Protein AF-A0A8T0VSW1-F1 (afdb_monomer_lite)

Structure (mmCIF, N/CA/C/O backbone):
data_AF-A0A8T0VSW1-F1
#
_entry.id   AF-A0A8T0VSW1-F1
#
loop_
_atom_site.group_PDB
_atom_site.id
_atom_site.type_symbol
_atom_site.label_atom_id
_atom_site.label_alt_id
_atom_site.label_comp_id
_atom_site.label_asym_id
_atom_site.label_entity_id
_atom_site.label_seq_id
_atom_site.pdbx_PDB_ins_code
_atom_site.Cartn_x
_atom_site.Cartn_y
_atom_site.Cartn_z
_atom_site.occupancy
_atom_site.B_iso_or_equiv
_atom_site.auth_seq_id
_atom_site.auth_comp_id
_atom_site.auth_asym_id
_atom_site.auth_atom_id
_atom_site.pdbx_PDB_model_num
ATOM 1 N N . MET A 1 1 ? 40.282 -11.713 -35.882 1.00 54.94 1 MET A N 1
ATOM 2 C CA . MET A 1 1 ? 38.918 -11.901 -35.328 1.00 54.94 1 MET A CA 1
ATOM 3 C C . MET A 1 1 ? 37.937 -11.102 -36.182 1.00 54.94 1 MET A C 1
ATOM 5 O O . MET A 1 1 ? 38.138 -9.904 -36.348 1.00 54.94 1 MET A O 1
ATOM 9 N N . SER A 1 2 ? 36.994 -11.790 -36.831 1.00 73.88 2 SER A N 1
ATOM 10 C CA . SER A 1 2 ? 36.206 -11.322 -37.986 1.00 73.88 2 SER A CA 1
ATOM 11 C C . SER A 1 2 ? 35.232 -10.181 -37.658 1.00 73.88 2 SER A C 1
ATOM 13 O O . SER A 1 2 ? 34.567 -10.190 -36.624 1.00 73.88 2 SER A O 1
ATOM 15 N N . GLY A 1 3 ? 35.114 -9.200 -38.563 1.00 80.81 3 GLY A N 1
ATOM 16 C CA . GLY A 1 3 ? 34.214 -8.044 -38.417 1.00 80.81 3 GLY A CA 1
ATOM 17 C C . GLY A 1 3 ? 32.741 -8.407 -38.183 1.00 80.81 3 GLY A C 1
ATOM 18 O O . GLY A 1 3 ? 32.041 -7.682 -37.485 1.00 80.81 3 GLY A O 1
ATOM 19 N N . TRP A 1 4 ? 32.302 -9.574 -38.656 1.00 82.38 4 TRP A N 1
ATOM 20 C CA . TRP A 1 4 ? 30.960 -10.115 -38.424 1.00 82.38 4 TRP A CA 1
ATOM 21 C C . TRP A 1 4 ? 30.625 -10.320 -36.941 1.00 82.38 4 TRP A C 1
ATOM 23 O O . TRP A 1 4 ? 29.499 -10.055 -36.531 1.00 82.38 4 TRP A O 1
ATOM 33 N N . LEU A 1 5 ? 31.601 -10.701 -36.108 1.00 84.81 5 LEU A N 1
ATOM 34 C CA . LEU A 1 5 ? 31.378 -10.870 -34.668 1.00 84.81 5 LEU A CA 1
ATOM 35 C C . LEU A 1 5 ? 31.104 -9.525 -33.979 1.00 84.81 5 LEU A C 1
ATOM 37 O O . LEU A 1 5 ? 30.282 -9.444 -33.071 1.00 84.81 5 LEU A O 1
ATOM 41 N N . LYS A 1 6 ? 31.751 -8.453 -34.454 1.00 80.88 6 LYS A N 1
ATOM 42 C CA . LYS A 1 6 ? 31.501 -7.089 -33.974 1.00 80.88 6 LYS A CA 1
ATOM 43 C C . LYS A 1 6 ? 30.109 -6.618 -34.387 1.00 80.88 6 LYS A C 1
ATOM 45 O O . LYS A 1 6 ? 29.389 -6.088 -33.555 1.00 80.88 6 LYS A O 1
ATOM 50 N N . VAL A 1 7 ? 29.710 -6.864 -35.638 1.00 85.44 7 VAL A N 1
ATOM 51 C CA . VAL A 1 7 ? 28.364 -6.525 -36.136 1.00 85.44 7 VAL A CA 1
ATOM 52 C C . VAL A 1 7 ? 27.280 -7.218 -35.308 1.00 85.44 7 VAL A C 1
ATOM 54 O O . VAL A 1 7 ? 26.330 -6.564 -34.889 1.00 85.44 7 VAL A O 1
ATOM 57 N N . LEU A 1 8 ? 27.450 -8.507 -34.999 1.00 88.50 8 LEU A N 1
ATOM 58 C CA . LEU A 1 8 ? 26.517 -9.244 -34.142 1.00 88.50 8 LEU A CA 1
ATOM 59 C C . LEU A 1 8 ? 26.493 -8.706 -32.706 1.00 88.50 8 LEU A C 1
ATOM 61 O O . LEU A 1 8 ? 25.414 -8.513 -32.152 1.00 88.50 8 LEU A O 1
ATOM 65 N N . ALA A 1 9 ? 27.656 -8.410 -32.120 1.00 86.56 9 ALA A N 1
ATOM 66 C CA . ALA A 1 9 ? 27.739 -7.852 -30.771 1.00 86.56 9 ALA A CA 1
ATOM 67 C C . ALA A 1 9 ? 27.072 -6.467 -30.669 1.00 86.56 9 ALA A C 1
ATOM 69 O O . ALA A 1 9 ? 26.308 -6.220 -29.736 1.00 86.56 9 ALA A O 1
ATOM 70 N N . TYR A 1 10 ? 27.299 -5.580 -31.645 1.00 88.25 10 TYR A N 1
ATOM 71 C CA . TYR A 1 10 ? 26.649 -4.268 -31.698 1.00 88.25 10 TYR A CA 1
ATOM 72 C C . TYR A 1 10 ? 25.149 -4.373 -31.988 1.00 88.25 10 TYR A C 1
ATOM 74 O O . TYR A 1 10 ? 24.369 -3.625 -31.403 1.00 88.25 10 TYR A O 1
ATOM 82 N N . GLY A 1 11 ? 24.731 -5.319 -32.835 1.00 90.75 11 GLY A N 1
ATOM 83 C CA . GLY A 1 11 ? 23.319 -5.593 -33.100 1.00 90.75 11 GLY A CA 1
ATOM 84 C C . GLY A 1 11 ? 22.579 -6.067 -31.848 1.00 90.75 11 GLY A C 1
ATOM 85 O O . GLY A 1 11 ? 21.555 -5.493 -31.485 1.00 90.75 11 GLY A O 1
ATOM 86 N N . ALA A 1 12 ? 23.132 -7.054 -31.139 1.00 90.25 12 ALA A N 1
ATOM 87 C CA . ALA A 1 12 ? 22.560 -7.563 -29.894 1.00 90.25 12 ALA A CA 1
ATOM 88 C C . ALA A 1 12 ? 22.527 -6.490 -28.792 1.00 90.25 12 ALA A C 1
ATOM 90 O O . ALA A 1 12 ? 21.507 -6.320 -28.124 1.00 90.25 12 ALA A O 1
ATOM 91 N N . GLY A 1 13 ? 23.608 -5.714 -28.648 1.00 91.44 13 GLY A N 1
ATOM 92 C CA . GLY A 1 13 ? 23.654 -4.580 -27.724 1.00 91.44 13 GLY A CA 1
ATOM 93 C C . GLY A 1 13 ? 22.613 -3.508 -28.057 1.00 91.44 13 GLY A C 1
ATOM 94 O O . GLY A 1 13 ? 21.932 -3.015 -27.162 1.00 91.44 13 GLY A O 1
ATOM 95 N N . GLY A 1 14 ? 22.425 -3.195 -29.342 1.00 91.56 14 GLY A N 1
ATOM 96 C CA . GLY A 1 14 ? 21.408 -2.249 -29.803 1.00 91.56 14 GLY A CA 1
ATOM 97 C C . GLY A 1 14 ? 19.987 -2.700 -29.464 1.00 91.56 14 GLY A C 1
ATOM 98 O O . GLY A 1 14 ? 19.216 -1.921 -28.907 1.00 91.56 14 GLY A O 1
ATOM 99 N N . VAL A 1 15 ? 19.654 -3.968 -29.719 1.00 92.81 15 VAL A N 1
ATOM 100 C CA . VAL A 1 15 ? 18.343 -4.542 -29.368 1.00 92.81 15 VAL A CA 1
ATOM 101 C C . VAL A 1 15 ? 18.112 -4.518 -27.856 1.00 92.81 15 VAL A C 1
ATOM 103 O O . VAL A 1 15 ? 17.027 -4.141 -27.418 1.00 92.81 15 VAL A O 1
ATOM 106 N N . ALA A 1 16 ? 19.124 -4.851 -27.052 1.00 89.38 16 ALA A N 1
ATOM 107 C CA . ALA A 1 16 ? 19.024 -4.803 -25.595 1.00 89.38 16 ALA A CA 1
ATOM 108 C C . ALA A 1 16 ? 18.764 -3.377 -25.075 1.00 89.38 16 ALA A C 1
ATOM 110 O O . ALA A 1 16 ? 17.907 -3.181 -24.215 1.00 89.38 16 ALA A O 1
ATOM 111 N N . VAL A 1 17 ? 19.451 -2.370 -25.627 1.00 91.50 17 VAL A N 1
ATOM 112 C CA . VAL A 1 17 ? 19.257 -0.958 -25.254 1.00 91.50 17 VAL A CA 1
ATOM 113 C C . VAL A 1 17 ? 17.869 -0.461 -25.660 1.00 91.50 17 VAL A C 1
ATOM 115 O O . VAL A 1 17 ? 17.204 0.199 -24.864 1.00 91.50 17 VAL A O 1
ATOM 118 N N . VAL A 1 18 ? 17.402 -0.803 -26.864 1.00 90.56 18 VAL A N 1
ATOM 119 C CA . VAL A 1 18 ? 16.051 -0.452 -27.333 1.00 90.56 18 VAL A CA 1
ATOM 120 C C . VAL A 1 18 ? 14.982 -1.138 -26.482 1.00 90.56 18 VAL A C 1
ATOM 122 O O . VAL A 1 18 ? 14.015 -0.491 -26.086 1.00 90.56 18 VAL A O 1
ATOM 125 N N . GLY A 1 19 ? 15.172 -2.415 -26.146 1.00 88.56 19 GLY A N 1
ATOM 126 C CA . GLY A 1 19 ? 14.280 -3.159 -25.259 1.00 88.56 19 GLY A CA 1
ATOM 127 C C . GLY A 1 19 ? 14.210 -2.547 -23.860 1.00 88.56 19 GLY A C 1
ATOM 128 O O . GLY A 1 19 ? 13.118 -2.324 -23.344 1.00 88.56 19 GLY A O 1
ATOM 129 N N . LEU A 1 20 ? 15.357 -2.188 -23.274 1.00 85.12 20 LEU A N 1
ATOM 130 C CA . LEU A 1 20 ? 15.409 -1.506 -21.981 1.00 85.12 20 LEU A CA 1
ATOM 131 C C . LEU A 1 20 ? 14.728 -0.132 -22.043 1.00 85.12 20 LEU A C 1
ATOM 133 O O . LEU A 1 20 ? 13.919 0.185 -21.177 1.00 85.12 20 LEU A O 1
ATOM 137 N N . ALA A 1 21 ? 14.990 0.665 -23.081 1.00 83.31 21 ALA A N 1
ATOM 138 C CA . ALA A 1 21 ? 14.337 1.959 -23.273 1.00 83.31 21 ALA A CA 1
ATOM 139 C C . ALA A 1 21 ? 12.813 1.823 -23.434 1.00 83.31 21 ALA A C 1
ATOM 141 O O . ALA A 1 21 ? 12.068 2.627 -22.876 1.00 83.31 21 ALA A O 1
ATOM 142 N N . ALA A 1 22 ? 12.342 0.792 -24.142 1.00 82.38 22 ALA A N 1
ATOM 143 C CA . ALA A 1 22 ? 10.922 0.490 -24.285 1.00 82.38 22 ALA A CA 1
ATOM 144 C C . ALA A 1 22 ? 10.291 0.064 -22.953 1.00 82.38 22 ALA A C 1
ATOM 146 O O . ALA A 1 22 ? 9.228 0.572 -22.611 1.00 82.38 22 ALA A O 1
ATOM 147 N N . LEU A 1 23 ? 10.953 -0.792 -22.167 1.00 80.62 23 LEU A N 1
ATOM 148 C CA . LEU A 1 23 ? 10.495 -1.161 -20.823 1.00 80.62 23 LEU A CA 1
ATOM 149 C C . LEU A 1 23 ? 10.390 0.067 -19.915 1.00 80.62 23 LEU A C 1
ATOM 151 O O . LEU A 1 23 ? 9.365 0.256 -19.272 1.00 80.62 23 LEU A O 1
ATOM 155 N N . VAL A 1 24 ? 11.390 0.952 -19.921 1.00 79.62 24 VAL A N 1
ATOM 156 C CA . VAL A 1 24 ? 11.358 2.208 -19.152 1.00 79.62 24 VAL A CA 1
ATOM 157 C C . VAL A 1 24 ? 10.265 3.159 -19.656 1.00 79.62 24 VAL A C 1
ATOM 159 O O . VAL A 1 24 ? 9.607 3.825 -18.860 1.00 79.62 24 VAL A O 1
ATOM 162 N N . ALA A 1 25 ? 10.024 3.234 -20.964 1.00 77.81 25 ALA A N 1
ATOM 163 C CA . ALA A 1 25 ? 8.974 4.086 -21.520 1.00 77.81 25 ALA A CA 1
ATOM 164 C C . ALA A 1 25 ? 7.560 3.538 -21.261 1.00 77.81 25 ALA A C 1
ATOM 166 O O . ALA A 1 25 ? 6.622 4.316 -21.095 1.00 77.81 25 ALA A O 1
ATOM 167 N N . LEU A 1 26 ? 7.406 2.213 -21.229 1.00 77.25 26 LEU A N 1
ATOM 168 C CA . LEU A 1 26 ? 6.123 1.528 -21.084 1.00 77.25 26 LEU A CA 1
ATOM 169 C C . LEU A 1 26 ? 5.824 1.090 -19.649 1.00 77.25 26 LEU A C 1
ATOM 171 O O . LEU A 1 26 ? 4.701 0.668 -19.397 1.00 77.25 26 LEU A O 1
ATOM 175 N N . GLN A 1 27 ? 6.759 1.222 -18.704 1.00 76.56 27 GLN A N 1
ATOM 176 C CA . GLN A 1 27 ? 6.583 0.764 -17.318 1.00 76.56 27 GLN A CA 1
ATOM 177 C C . GLN A 1 27 ? 5.276 1.263 -16.676 1.00 76.56 27 GLN A C 1
ATOM 179 O O . GLN A 1 27 ? 4.589 0.491 -16.023 1.00 76.56 27 GLN A O 1
ATOM 184 N N . GLU A 1 28 ? 4.874 2.516 -16.923 1.00 60.91 28 GLU A N 1
ATOM 185 C CA . GLU A 1 28 ? 3.651 3.114 -16.359 1.00 60.91 28 GLU A CA 1
ATOM 186 C C . GLU A 1 28 ? 2.373 2.544 -16.994 1.00 60.91 28 GLU A C 1
ATOM 188 O O . GLU A 1 28 ? 1.302 2.603 -16.401 1.00 60.91 28 GLU A O 1
ATOM 193 N N . ARG A 1 29 ? 2.480 1.973 -18.201 1.00 63.44 29 ARG A N 1
ATOM 194 C CA . ARG A 1 29 ? 1.390 1.295 -18.922 1.00 63.44 29 ARG A CA 1
ATOM 195 C C . ARG A 1 29 ? 1.312 -0.199 -18.614 1.00 63.44 29 ARG A C 1
ATOM 197 O O . ARG A 1 29 ? 0.3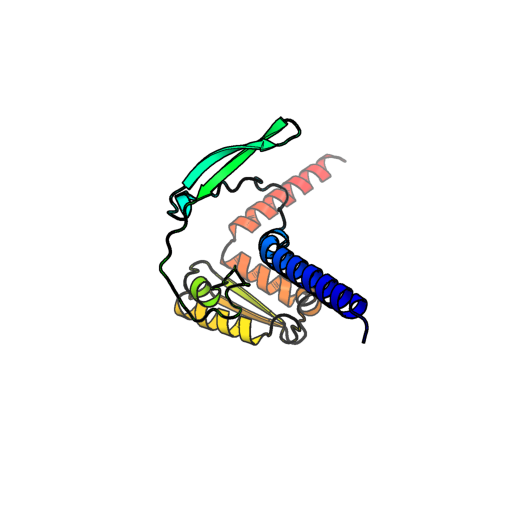15 -0.825 -18.956 1.00 63.44 29 ARG A O 1
ATOM 204 N N . LEU A 1 30 ? 2.356 -0.759 -18.007 1.00 65.19 30 LEU A N 1
ATOM 205 C CA . LEU A 1 30 ? 2.403 -2.151 -17.561 1.00 65.19 30 LEU A CA 1
ATOM 206 C C . LEU A 1 30 ? 1.830 -2.324 -16.145 1.00 65.19 30 LEU A C 1
ATOM 208 O O . LEU A 1 30 ? 1.577 -3.453 -15.731 1.00 65.19 30 LEU A O 1
ATOM 212 N N . VAL A 1 31 ? 1.592 -1.228 -15.413 1.00 61.97 31 VAL A N 1
ATOM 213 C CA . VAL A 1 31 ? 0.914 -1.269 -14.112 1.00 61.97 31 VAL A CA 1
ATOM 214 C C . VAL A 1 31 ? -0.571 -1.542 -14.335 1.00 61.97 31 VAL A C 1
ATOM 216 O O . VAL A 1 31 ? -1.323 -0.685 -14.800 1.00 61.97 31 VAL A O 1
ATOM 219 N N . TYR A 1 32 ? -0.997 -2.757 -14.004 1.00 53.31 32 TYR A N 1
ATOM 220 C CA . TYR A 1 32 ? -2.406 -3.128 -13.995 1.00 53.31 32 TYR A CA 1
ATOM 221 C C . TYR A 1 32 ? -3.140 -2.364 -12.885 1.00 53.31 32 TYR A C 1
ATOM 223 O O . TYR A 1 32 ? -2.826 -2.522 -11.707 1.00 53.31 32 TYR A O 1
ATOM 231 N N . VAL A 1 33 ? -4.131 -1.550 -13.256 1.00 53.38 33 VAL A N 1
ATOM 232 C CA . VAL A 1 33 ? -5.074 -0.946 -12.305 1.00 53.38 33 VAL A CA 1
ATOM 233 C C . VAL A 1 33 ? -6.370 -1.757 -12.367 1.00 53.38 33 VAL A C 1
ATOM 235 O O . VAL A 1 33 ? -7.030 -1.734 -13.410 1.00 53.38 33 VAL A O 1
ATOM 238 N N . PRO A 1 34 ? -6.752 -2.488 -11.303 1.00 44.03 34 PRO A N 1
ATOM 239 C CA . PRO A 1 34 ? -8.004 -3.230 -11.295 1.00 44.03 34 PRO A CA 1
ATOM 240 C C . PRO A 1 34 ? -9.177 -2.254 -11.404 1.00 44.03 34 PRO A C 1
ATOM 242 O O . PRO A 1 34 ? -9.350 -1.361 -10.575 1.00 44.03 34 PRO A O 1
ATOM 245 N N . VAL A 1 35 ? -9.991 -2.420 -12.444 1.00 51.00 35 VAL A N 1
ATOM 246 C CA . VAL A 1 35 ? -11.250 -1.686 -12.586 1.00 51.00 35 VAL A CA 1
ATOM 247 C C . VAL A 1 35 ? -12.300 -2.440 -11.779 1.00 51.00 35 VAL A C 1
ATOM 249 O O . VAL A 1 35 ? -12.671 -3.554 -12.144 1.00 51.00 35 VAL A O 1
ATOM 252 N N . LEU A 1 36 ? -12.764 -1.850 -10.676 1.00 46.78 36 LEU A N 1
ATOM 253 C CA . LEU A 1 36 ? -13.877 -2.406 -9.910 1.00 46.78 36 LEU A CA 1
ATOM 254 C C . LEU A 1 36 ? -15.159 -2.364 -10.769 1.00 46.78 36 LEU A C 1
ATOM 256 O O . LEU A 1 36 ? -15.479 -1.301 -11.317 1.00 46.78 36 LEU A O 1
ATOM 260 N N . PRO A 1 37 ? -15.900 -3.480 -10.907 1.00 47.00 37 PRO A N 1
ATOM 261 C CA . PRO A 1 37 ? -17.186 -3.484 -11.598 1.00 47.00 37 PRO A CA 1
ATOM 262 C C . PRO A 1 37 ? -18.140 -2.485 -10.927 1.00 47.00 37 PRO A C 1
ATOM 264 O O . PRO A 1 37 ? -18.303 -2.512 -9.712 1.00 47.00 37 PRO A O 1
ATOM 267 N N . GLY A 1 38 ? -18.760 -1.593 -11.703 1.00 58.25 38 GLY A N 1
ATOM 268 C CA . GLY A 1 38 ? -19.759 -0.640 -11.197 1.00 58.25 38 GLY A CA 1
ATOM 269 C C . GLY A 1 38 ? -19.256 0.776 -10.884 1.00 58.25 38 GLY A C 1
ATOM 270 O O . GLY A 1 38 ? -20.083 1.664 -10.689 1.00 58.25 38 GLY A O 1
ATOM 271 N N . LEU A 1 39 ? -17.943 1.046 -10.911 1.00 52.03 39 LEU A N 1
ATOM 272 C CA . LEU A 1 39 ? -17.420 2.419 -10.844 1.00 52.03 39 LEU A CA 1
ATOM 273 C C . LEU A 1 39 ? -17.204 2.990 -12.256 1.00 52.03 39 LEU A C 1
ATOM 275 O O . LEU A 1 39 ? -16.710 2.299 -13.150 1.00 52.03 39 LEU A O 1
ATOM 279 N N . ALA A 1 40 ? -17.562 4.261 -12.477 1.00 49.09 40 ALA A N 1
ATOM 280 C CA . ALA A 1 40 ? -17.390 4.904 -13.778 1.00 49.09 40 ALA A CA 1
ATOM 281 C C . ALA A 1 40 ? -15.913 4.860 -14.216 1.00 49.09 40 ALA A C 1
ATOM 283 O O . ALA A 1 40 ? -15.033 5.399 -13.549 1.00 49.09 40 ALA A O 1
ATOM 284 N N . ARG A 1 41 ? -15.660 4.259 -15.387 1.00 48.25 41 ARG A N 1
ATOM 285 C CA . ARG A 1 41 ? -14.340 4.130 -16.043 1.00 48.25 41 ARG A CA 1
ATOM 286 C C . ARG A 1 41 ? -13.593 5.462 -16.194 1.00 48.25 41 ARG A C 1
ATOM 288 O O . ARG A 1 41 ? -12.384 5.481 -16.397 1.00 48.25 41 ARG A O 1
ATOM 295 N N . ALA A 1 42 ? -14.329 6.568 -16.159 1.00 44.88 42 ALA A N 1
ATOM 296 C CA . ALA A 1 42 ? -13.817 7.908 -16.336 1.00 44.88 42 ALA A CA 1
ATOM 297 C C . ALA A 1 42 ? -13.660 8.575 -14.971 1.00 44.88 42 ALA A C 1
ATOM 299 O O . ALA A 1 42 ? -14.585 9.192 -14.454 1.00 44.88 42 ALA A O 1
ATOM 300 N N . TYR A 1 43 ? -12.458 8.500 -14.417 1.00 44.81 43 TYR A N 1
ATOM 301 C CA . TYR A 1 43 ? -11.977 9.583 -13.577 1.00 44.81 43 TYR A CA 1
ATOM 302 C C . TYR A 1 43 ? -11.457 10.647 -14.560 1.00 44.81 43 TYR A C 1
ATOM 304 O O . TYR A 1 43 ? -10.421 10.408 -15.184 1.00 44.81 43 TYR A O 1
ATOM 312 N N . PRO A 1 44 ? -12.162 11.769 -14.816 1.00 52.22 44 PRO A N 1
ATOM 313 C CA . PRO A 1 44 ? -11.674 12.787 -15.740 1.00 52.22 44 PRO A CA 1
ATOM 314 C C . PRO A 1 44 ? -10.507 13.529 -15.076 1.00 52.22 44 PRO A C 1
ATOM 316 O O . PRO A 1 44 ? -10.664 14.603 -14.498 1.00 52.22 44 PRO A O 1
ATOM 319 N N . ILE A 1 45 ? -9.317 12.927 -15.101 1.00 58.03 45 ILE A N 1
ATOM 320 C CA . ILE A 1 45 ? -8.073 13.603 -14.740 1.00 58.03 45 ILE A CA 1
ATOM 321 C C . ILE A 1 45 ? -7.720 14.503 -15.920 1.00 58.03 45 ILE A C 1
ATOM 323 O O . ILE A 1 45 ? -7.054 14.071 -16.854 1.00 58.03 45 ILE A O 1
ATOM 327 N N . THR A 1 46 ? -8.180 15.752 -15.905 1.00 64.75 46 THR A N 1
ATOM 328 C CA . THR A 1 46 ? -7.626 16.769 -16.803 1.00 64.75 46 THR A CA 1
ATOM 329 C C . THR A 1 46 ? -6.276 17.241 -16.248 1.00 64.75 46 THR A C 1
ATOM 331 O O . THR A 1 46 ? -6.141 17.406 -15.028 1.00 64.75 46 THR A O 1
ATOM 334 N N . PRO A 1 47 ? -5.262 17.506 -17.094 1.00 69.56 47 PRO A N 1
ATOM 335 C CA . PRO A 1 47 ? -3.963 18.002 -16.627 1.00 69.56 47 PRO A CA 1
ATOM 336 C C . PRO A 1 47 ? -4.056 19.329 -15.851 1.00 69.56 47 PRO A C 1
ATOM 338 O O . PRO A 1 47 ? -3.195 19.619 -15.018 1.00 69.56 47 PRO A O 1
ATOM 341 N N . ALA A 1 48 ? -5.149 20.085 -16.039 1.00 64.31 48 ALA A N 1
ATOM 342 C CA . ALA A 1 48 ? -5.499 21.271 -15.252 1.00 64.31 48 ALA A CA 1
ATOM 343 C C . ALA A 1 48 ? -5.464 21.013 -13.738 1.00 64.31 48 ALA A C 1
ATOM 345 O O . ALA A 1 48 ? -5.033 21.872 -12.968 1.00 64.31 48 ALA A O 1
ATOM 346 N N . ARG A 1 49 ? -5.896 19.822 -13.298 1.00 58.03 49 ARG A N 1
ATOM 347 C CA . ARG A 1 49 ? -5.948 19.454 -11.876 1.00 58.03 49 ARG A CA 1
ATOM 348 C C . ARG A 1 49 ? -4.555 19.370 -11.247 1.00 58.03 49 ARG A C 1
ATOM 350 O O . ARG A 1 49 ? -4.411 19.598 -10.051 1.00 58.03 49 ARG A O 1
ATOM 357 N N . LEU A 1 50 ? -3.534 19.112 -12.064 1.00 55.88 50 LEU A N 1
ATOM 358 C CA . LEU A 1 50 ? -2.120 19.109 -11.684 1.00 55.88 50 LEU A CA 1
ATOM 359 C C . LEU A 1 50 ? -1.455 20.486 -11.875 1.00 55.88 50 LEU A C 1
ATOM 361 O O . LEU A 1 50 ? -0.237 20.595 -11.767 1.00 55.88 50 LEU A O 1
ATOM 365 N N . ARG A 1 51 ? -2.239 21.539 -12.166 1.00 55.00 51 ARG A N 1
ATOM 366 C CA . ARG A 1 51 ? -1.766 22.895 -12.508 1.00 55.00 51 ARG A CA 1
ATOM 367 C C . ARG A 1 51 ? -0.782 22.917 -13.684 1.00 55.00 51 ARG A C 1
ATOM 369 O O . ARG A 1 51 ? 0.077 23.792 -13.761 1.00 55.00 51 ARG A O 1
ATOM 376 N N . LEU A 1 52 ? -0.900 21.954 -14.597 1.00 59.34 52 LEU A N 1
ATOM 377 C CA . LEU A 1 52 ? -0.060 21.876 -15.788 1.00 59.34 52 LEU A CA 1
ATOM 378 C C . LEU A 1 52 ? -0.699 22.673 -16.925 1.00 59.34 52 LEU A C 1
ATOM 380 O O . LEU A 1 52 ? -1.893 22.532 -17.182 1.00 59.34 52 LEU A O 1
ATOM 384 N N . SER A 1 53 ? 0.097 23.482 -17.624 1.00 67.69 53 SER A N 1
ATOM 385 C CA . SER A 1 53 ? -0.326 24.139 -18.864 1.00 67.69 53 SER A CA 1
ATOM 386 C C . SER A 1 53 ? -0.387 23.103 -19.982 1.00 67.69 53 SER A C 1
ATOM 388 O O . SER A 1 53 ? 0.634 22.497 -20.319 1.00 67.69 53 SER A O 1
ATOM 390 N N . TYR A 1 54 ? -1.573 22.892 -20.546 1.00 72.88 54 TYR A N 1
ATOM 391 C CA . TYR A 1 54 ? -1.797 21.894 -21.586 1.00 72.88 54 TYR A CA 1
ATOM 392 C C . TYR A 1 54 ? -2.706 22.422 -22.696 1.00 72.88 54 TYR A C 1
ATOM 394 O O . TYR A 1 54 ? -3.498 23.335 -22.479 1.00 72.88 54 TYR A O 1
ATOM 402 N N . GLU A 1 55 ? -2.579 21.828 -23.878 1.00 79.94 55 GLU A N 1
ATOM 403 C CA . GLU A 1 55 ? -3.409 22.085 -25.053 1.00 79.94 55 GLU A CA 1
ATOM 404 C C . GLU A 1 55 ? -4.200 20.818 -25.397 1.00 79.94 55 GLU A C 1
ATOM 406 O O . GLU A 1 55 ? -3.627 19.729 -25.468 1.00 79.94 55 GLU A O 1
ATOM 411 N N . ASP A 1 56 ? -5.513 20.940 -25.594 1.00 82.25 56 ASP A N 1
ATOM 412 C CA . ASP A 1 56 ? -6.354 19.846 -26.088 1.00 82.25 56 ASP A CA 1
ATOM 413 C C . ASP A 1 56 ? -6.100 19.614 -27.581 1.00 82.25 56 ASP A C 1
ATOM 415 O O . ASP A 1 56 ? -6.188 20.534 -28.398 1.00 82.25 56 ASP A O 1
ATOM 419 N N . VAL A 1 57 ? -5.804 18.370 -27.957 1.00 87.25 57 VAL A N 1
ATOM 420 C CA . VAL A 1 57 ? -5.485 17.990 -29.336 1.00 87.25 57 VAL A CA 1
ATOM 421 C C . VAL A 1 57 ? -6.232 16.716 -29.714 1.00 87.25 57 VAL A C 1
ATOM 423 O O . VAL A 1 57 ? -6.278 15.743 -28.965 1.00 87.25 57 VAL A O 1
ATOM 426 N N . TRP A 1 58 ? -6.794 16.696 -30.920 1.00 84.12 58 TRP A N 1
ATOM 427 C CA . TRP A 1 58 ? -7.397 15.501 -31.503 1.00 84.12 58 TRP A CA 1
ATOM 428 C C . TRP A 1 58 ? -6.502 14.961 -32.609 1.00 84.12 58 TRP A C 1
ATOM 430 O O . TRP A 1 58 ? -6.285 15.616 -33.627 1.00 84.12 58 TRP A O 1
ATOM 440 N N . LEU A 1 59 ? -5.994 13.752 -32.409 1.00 83.81 59 LEU A N 1
ATOM 441 C CA . LEU A 1 59 ? -5.163 13.050 -33.375 1.00 83.81 59 LEU A CA 1
ATOM 442 C C . LEU A 1 59 ? -6.034 12.105 -34.196 1.00 83.81 59 LEU A C 1
ATOM 444 O O . LEU A 1 59 ? -6.993 11.535 -33.682 1.00 83.81 59 LEU A O 1
ATOM 448 N N . ARG A 1 60 ? -5.714 11.921 -35.476 1.00 88.75 60 ARG A N 1
ATOM 449 C CA . ARG A 1 60 ? -6.422 10.967 -36.334 1.00 88.75 60 ARG A CA 1
ATOM 450 C C . ARG A 1 60 ? -5.501 9.798 -36.653 1.00 88.75 60 ARG A C 1
ATOM 452 O O . ARG A 1 60 ? -4.449 9.993 -37.253 1.00 88.75 60 ARG A O 1
ATOM 459 N N . ALA A 1 61 ? -5.885 8.610 -36.207 1.00 79.75 61 ALA A N 1
ATOM 460 C CA . ALA A 1 61 ? -5.179 7.375 -36.497 1.00 79.75 61 ALA A CA 1
ATOM 461 C C . ALA A 1 61 ? -5.346 6.988 -37.977 1.00 79.75 61 ALA A C 1
ATOM 463 O O . ALA A 1 61 ? -6.223 7.499 -38.678 1.00 79.75 61 ALA A O 1
ATOM 464 N N . ALA A 1 62 ? -4.473 6.103 -38.463 1.00 72.88 62 ALA A N 1
ATOM 465 C CA . ALA A 1 62 ? -4.424 5.707 -39.873 1.00 72.88 62 ALA A CA 1
ATOM 466 C C . ALA A 1 62 ? -5.692 4.967 -40.341 1.00 72.88 62 ALA A C 1
ATOM 468 O O . ALA A 1 62 ? -6.065 5.059 -41.506 1.00 72.88 62 ALA A O 1
ATOM 469 N N . ASP A 1 63 ? -6.387 4.300 -39.422 1.00 80.06 63 ASP A N 1
ATOM 470 C CA . ASP A 1 63 ? -7.704 3.685 -39.629 1.00 80.06 63 ASP A CA 1
ATOM 471 C C . ASP A 1 63 ? -8.864 4.705 -39.580 1.00 80.06 63 ASP A C 1
ATOM 473 O O . ASP A 1 63 ? -10.035 4.347 -39.681 1.00 80.06 63 ASP A O 1
ATOM 477 N N . GLY A 1 64 ? -8.549 5.996 -39.445 1.00 84.31 64 GLY A N 1
ATOM 478 C CA . GLY A 1 64 ? -9.504 7.099 -39.437 1.00 84.31 64 GLY A CA 1
ATOM 479 C C . GLY A 1 64 ? -10.111 7.408 -38.069 1.00 84.31 64 GLY A C 1
ATOM 480 O O . GLY A 1 64 ? -10.834 8.410 -37.960 1.00 84.31 64 GLY A O 1
ATOM 481 N N . VAL A 1 65 ? -9.802 6.617 -37.034 1.00 86.69 65 VAL A N 1
ATOM 482 C CA . VAL A 1 65 ? -10.286 6.828 -35.664 1.00 86.69 65 VAL A CA 1
ATOM 483 C C . VAL A 1 65 ? -9.701 8.122 -35.098 1.00 86.69 65 VAL A C 1
ATOM 485 O O . VAL A 1 65 ? -8.505 8.391 -35.215 1.00 86.69 65 VAL A O 1
ATOM 488 N N . ARG A 1 66 ? -10.541 8.957 -34.474 1.00 84.12 66 ARG A N 1
ATOM 489 C CA . ARG A 1 66 ? -10.076 10.169 -33.786 1.00 84.12 66 ARG A CA 1
ATOM 490 C C . ARG A 1 66 ? -9.797 9.877 -32.319 1.00 84.12 66 ARG A C 1
ATOM 492 O O . ARG A 1 66 ? -10.681 9.432 -31.594 1.00 84.12 66 ARG A O 1
ATOM 499 N N . LEU A 1 67 ? -8.592 10.204 -31.885 1.00 74.81 67 LEU A N 1
ATOM 500 C CA . LEU A 1 67 ? -8.095 10.022 -30.534 1.00 74.81 67 LEU A CA 1
ATOM 501 C C . LEU A 1 67 ? -7.964 11.387 -29.862 1.00 74.81 67 LEU A C 1
ATOM 503 O O . LEU A 1 67 ? -7.305 12.283 -30.385 1.00 74.81 67 LEU A O 1
ATOM 507 N N . HIS A 1 68 ? -8.593 11.540 -28.703 1.00 80.19 68 HIS A N 1
ATOM 508 C CA . HIS A 1 68 ? -8.426 12.724 -27.868 1.00 80.19 68 HIS A CA 1
ATOM 509 C C . HIS A 1 68 ? -7.107 12.646 -27.098 1.00 80.19 68 HIS A C 1
ATOM 511 O O . HIS A 1 68 ? -6.730 11.573 -26.623 1.00 80.19 68 HIS A O 1
ATOM 517 N N . SER A 1 69 ? -6.380 13.752 -26.979 1.00 77.50 69 SER A N 1
ATOM 518 C CA . SER A 1 69 ? -5.089 13.817 -26.290 1.00 77.50 69 SER A CA 1
ATOM 519 C C . SER A 1 69 ? -4.814 15.215 -25.736 1.00 77.50 69 SER A C 1
ATOM 521 O O . SER A 1 69 ? -5.367 16.202 -26.206 1.00 77.50 69 SER A O 1
ATOM 523 N N . TRP A 1 70 ? -3.910 15.298 -24.760 1.00 81.50 70 TRP A N 1
ATOM 524 C CA . TRP A 1 70 ? -3.437 16.556 -24.177 1.00 81.50 70 TRP A CA 1
ATOM 525 C C . TRP A 1 70 ? -1.949 16.752 -24.460 1.00 81.50 70 TRP A C 1
ATOM 527 O O . TRP A 1 70 ? -1.152 15.840 -24.234 1.00 81.50 70 TRP A O 1
ATOM 537 N N . PHE A 1 71 ? -1.556 17.939 -24.918 1.00 76.44 71 PHE A N 1
ATOM 538 C CA . PHE A 1 71 ? -0.163 18.318 -25.145 1.00 76.44 71 PHE A CA 1
ATOM 539 C C . PHE A 1 71 ? 0.337 19.231 -24.020 1.00 76.44 71 PHE A C 1
ATOM 541 O O . PHE A 1 71 ? -0.181 20.326 -23.840 1.00 76.44 71 PHE A O 1
ATOM 548 N N . ILE A 1 72 ? 1.344 18.791 -23.258 1.00 75.94 72 ILE A N 1
ATOM 549 C CA . ILE A 1 72 ? 1.895 19.509 -22.094 1.00 75.94 72 ILE A CA 1
ATOM 550 C C . ILE A 1 72 ? 3.335 19.931 -22.404 1.00 75.94 72 ILE A C 1
ATOM 552 O O . ILE A 1 72 ? 4.186 19.083 -22.677 1.00 75.94 72 ILE A O 1
ATOM 556 N N . ARG A 1 73 ? 3.635 21.234 -22.346 1.00 66.12 73 ARG A N 1
ATOM 557 C CA . ARG A 1 73 ? 4.993 21.759 -22.595 1.00 66.12 73 ARG A CA 1
ATOM 558 C C . ARG A 1 73 ? 5.828 21.696 -21.308 1.00 66.12 73 ARG A C 1
ATOM 560 O O . ARG A 1 73 ? 5.446 22.264 -20.291 1.00 66.12 73 ARG A O 1
ATOM 567 N N . HIS A 1 74 ? 6.975 21.021 -21.341 1.00 55.09 74 HIS A N 1
ATOM 568 C CA . HIS A 1 74 ? 7.857 20.850 -20.178 1.00 55.09 74 HIS A CA 1
ATOM 569 C C . HIS A 1 74 ? 8.745 22.089 -19.912 1.00 55.09 74 HIS A C 1
ATOM 571 O O . HIS A 1 74 ? 9.373 22.601 -20.839 1.00 55.09 74 HIS A O 1
ATOM 577 N N . SER A 1 75 ? 8.855 22.525 -18.645 1.00 54.97 75 SER A N 1
ATOM 578 C CA . SER A 1 75 ? 9.766 23.587 -18.157 1.00 54.97 75 SER A CA 1
ATOM 579 C C . SER A 1 75 ? 10.794 23.000 -17.155 1.00 54.97 75 SER A C 1
ATOM 581 O O . SER A 1 75 ? 10.444 22.086 -16.411 1.00 54.97 75 SER A O 1
ATOM 583 N N . PRO A 1 76 ? 12.077 23.428 -17.131 1.00 55.84 76 PRO A N 1
ATOM 584 C CA . PRO A 1 76 ? 13.188 22.523 -16.808 1.00 55.84 76 PRO A CA 1
ATOM 585 C C . PRO A 1 76 ? 13.788 22.576 -15.384 1.00 55.84 76 PRO A C 1
ATOM 587 O O . PRO A 1 76 ? 14.888 22.057 -15.184 1.00 55.84 76 PRO A O 1
ATOM 590 N N . THR A 1 77 ? 13.151 23.149 -14.362 1.00 47.09 77 THR A N 1
ATOM 591 C CA . THR A 1 77 ? 13.839 23.393 -13.070 1.00 47.09 77 THR A CA 1
ATOM 592 C C . THR A 1 77 ? 13.321 22.542 -11.902 1.00 47.09 77 THR A C 1
ATOM 594 O O . THR A 1 77 ? 12.322 22.924 -11.314 1.00 47.09 77 THR A O 1
ATOM 597 N N . CYS A 1 78 ? 14.008 21.428 -11.558 1.00 45.03 78 CYS A N 1
ATOM 598 C CA . CYS A 1 78 ? 14.206 20.879 -10.183 1.00 45.03 78 CYS A CA 1
ATOM 599 C C . CYS A 1 78 ? 15.041 19.559 -10.167 1.00 45.03 78 CYS A C 1
ATOM 601 O O . CYS A 1 78 ? 14.851 18.662 -11.002 1.00 45.03 78 CYS A O 1
ATOM 603 N N . ARG A 1 7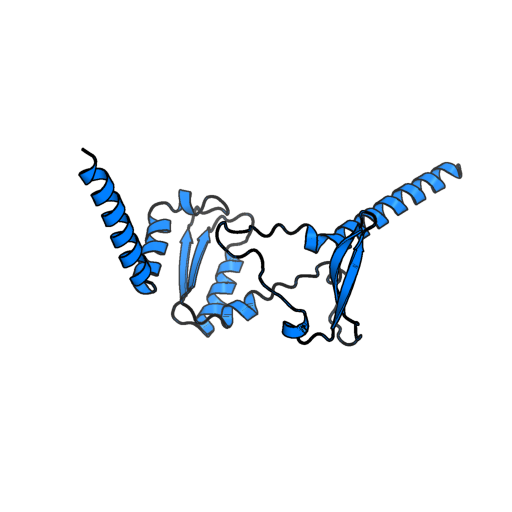9 ? 15.996 19.407 -9.222 1.00 48.06 79 ARG A N 1
ATOM 604 C CA . ARG A 1 79 ? 16.941 18.260 -9.104 1.00 48.06 79 ARG A CA 1
ATOM 605 C C . ARG A 1 79 ? 17.102 17.725 -7.658 1.00 48.06 79 ARG A C 1
ATOM 607 O O . ARG A 1 79 ? 17.493 18.490 -6.792 1.00 48.06 79 ARG A O 1
ATOM 614 N N . GLY A 1 80 ? 16.913 16.411 -7.458 1.00 48.56 80 GLY A N 1
ATOM 615 C CA . GLY A 1 80 ? 17.546 15.560 -6.416 1.00 48.56 80 GLY A CA 1
ATOM 616 C C . GLY A 1 80 ? 18.550 14.578 -7.068 1.00 48.56 80 GLY A C 1
ATOM 617 O O . GLY A 1 80 ? 18.730 14.695 -8.279 1.00 48.56 80 GLY A O 1
ATOM 618 N N . PRO A 1 81 ? 19.222 13.636 -6.370 1.00 50.16 81 PRO A N 1
ATOM 619 C CA . PRO A 1 81 ? 20.195 12.726 -6.999 1.00 50.16 81 PRO A CA 1
ATOM 620 C C . PRO A 1 81 ? 19.483 11.616 -7.811 1.00 50.16 81 PRO A C 1
ATOM 622 O O . PRO A 1 81 ? 18.624 10.913 -7.285 1.00 50.16 81 PRO A O 1
ATOM 625 N N . LYS A 1 82 ? 19.791 11.498 -9.121 1.00 52.00 82 LYS A N 1
ATOM 626 C CA . LYS A 1 82 ? 18.921 10.871 -10.156 1.00 52.00 82 LYS A CA 1
ATOM 627 C C . LYS A 1 82 ? 19.527 9.726 -10.990 1.00 52.00 82 LYS A C 1
ATOM 629 O O . LYS A 1 82 ? 19.081 9.532 -12.115 1.00 52.00 82 LYS A O 1
ATOM 634 N N . LEU A 1 83 ? 20.562 9.008 -10.550 1.00 54.66 83 LEU A N 1
ATOM 635 C CA . LEU A 1 83 ? 21.265 8.119 -11.499 1.00 54.66 83 LEU A CA 1
ATOM 636 C C . LEU A 1 83 ? 20.448 6.891 -11.949 1.00 54.66 83 LEU A C 1
ATOM 638 O O . LEU A 1 83 ? 20.583 6.490 -13.097 1.00 54.66 83 LEU A O 1
ATOM 642 N N . LEU A 1 84 ? 19.534 6.375 -11.117 1.00 50.41 84 LEU A N 1
ATOM 643 C CA . LEU A 1 84 ? 18.528 5.373 -11.529 1.00 50.41 84 LEU A CA 1
ATOM 644 C C . LEU A 1 84 ? 17.092 5.725 -11.096 1.00 50.41 84 LEU A C 1
ATOM 646 O O . LEU A 1 84 ? 16.132 5.144 -11.591 1.00 50.41 84 LEU A O 1
ATOM 650 N N . ASN A 1 85 ? 16.921 6.750 -10.255 1.00 50.19 85 ASN A N 1
ATOM 651 C CA . ASN A 1 85 ? 15.606 7.287 -9.886 1.00 50.19 85 ASN A CA 1
ATOM 652 C C . ASN A 1 85 ? 14.916 8.041 -11.047 1.00 50.19 85 ASN A C 1
ATOM 654 O O . ASN A 1 85 ? 13.762 8.427 -10.951 1.00 50.19 85 ASN A O 1
ATOM 658 N N . CYS A 1 86 ? 15.617 8.281 -12.161 1.00 53.12 86 CYS A N 1
ATOM 659 C CA . CYS A 1 86 ? 15.009 8.767 -13.404 1.00 53.12 86 CYS A CA 1
ATOM 660 C C . CYS A 1 86 ? 14.176 7.694 -14.120 1.00 53.12 86 CYS A C 1
ATOM 662 O O . CYS A 1 86 ? 13.370 8.028 -14.990 1.00 53.12 86 CYS A O 1
ATOM 664 N N . VAL A 1 87 ? 14.393 6.421 -13.776 1.00 53.66 87 VAL A N 1
ATOM 665 C CA . VAL A 1 87 ? 13.662 5.302 -14.354 1.00 53.66 87 VAL A CA 1
ATOM 666 C C . VAL A 1 87 ? 12.364 5.097 -13.591 1.00 53.66 87 VAL A C 1
ATOM 668 O O . VAL A 1 87 ? 11.329 5.055 -14.227 1.00 53.66 87 VAL A O 1
ATOM 671 N N . VAL A 1 88 ? 12.360 5.079 -12.259 1.00 50.69 88 VAL A N 1
ATOM 672 C CA . VAL A 1 88 ? 11.115 4.922 -11.488 1.00 50.69 88 VAL A CA 1
ATOM 673 C C . VAL A 1 88 ? 10.354 6.247 -11.447 1.00 50.69 88 VAL A C 1
ATOM 675 O O . VAL A 1 88 ? 10.685 7.157 -10.696 1.00 50.69 88 VAL A O 1
ATOM 678 N N . ARG A 1 89 ? 9.320 6.370 -12.280 1.00 56.31 89 ARG A N 1
ATOM 679 C CA . ARG A 1 89 ? 8.520 7.603 -12.397 1.00 56.31 89 ARG A CA 1
ATOM 680 C C . ARG A 1 89 ? 7.419 7.759 -11.350 1.00 56.31 89 ARG A C 1
ATOM 682 O O . ARG A 1 89 ? 6.794 8.813 -11.286 1.00 56.31 89 ARG A O 1
ATOM 689 N N . SER A 1 90 ? 7.191 6.741 -10.525 1.00 56.16 90 SER A N 1
ATOM 690 C CA . SER A 1 90 ? 6.157 6.756 -9.490 1.00 56.16 90 SER A CA 1
ATOM 691 C C . SER A 1 90 ? 6.802 6.780 -8.100 1.00 56.16 90 SER A C 1
ATOM 693 O O . SER A 1 90 ? 7.044 5.722 -7.516 1.00 56.16 90 SER A O 1
ATOM 695 N N . PRO A 1 91 ? 7.165 7.966 -7.575 1.00 59.59 91 PRO A N 1
ATOM 696 C CA . PRO A 1 91 ? 7.531 8.089 -6.174 1.00 59.59 91 PRO A CA 1
ATOM 697 C C . PRO A 1 91 ? 6.272 7.901 -5.316 1.00 59.59 91 PRO A C 1
ATOM 699 O O . PRO A 1 91 ? 5.332 8.688 -5.402 1.00 59.59 91 PRO A O 1
ATOM 702 N N . TRP A 1 92 ? 6.257 6.861 -4.484 1.00 64.12 92 TRP A N 1
ATOM 703 C CA . TRP A 1 92 ? 5.195 6.621 -3.507 1.00 64.12 92 TRP A CA 1
ATOM 704 C C . TRP A 1 92 ? 5.608 7.229 -2.163 1.00 64.12 92 TRP A C 1
ATOM 706 O O . TRP A 1 92 ? 6.373 6.628 -1.410 1.00 64.12 92 TRP A O 1
ATOM 716 N N . SER A 1 93 ? 5.133 8.438 -1.856 1.00 76.75 93 SER A N 1
ATOM 717 C CA . SER A 1 93 ? 5.388 9.125 -0.578 1.00 76.75 93 SER A CA 1
ATOM 718 C C . SER A 1 93 ? 4.440 8.635 0.525 1.00 76.75 93 SER A C 1
ATOM 720 O O . SER A 1 93 ? 3.753 9.423 1.173 1.00 76.75 93 SER A O 1
ATOM 722 N N . THR A 1 94 ? 4.353 7.315 0.716 1.00 82.69 94 THR A N 1
ATOM 723 C CA . THR A 1 94 ? 3.362 6.680 1.602 1.00 82.69 94 THR A CA 1
ATOM 724 C C . THR A 1 94 ? 3.502 7.134 3.057 1.00 82.69 94 THR A C 1
ATOM 726 O O . THR A 1 94 ? 2.491 7.344 3.719 1.00 82.69 94 THR A O 1
ATOM 729 N N . LEU A 1 95 ? 4.733 7.342 3.544 1.00 85.31 95 LEU A N 1
ATOM 730 C CA . LEU A 1 95 ? 4.993 7.833 4.905 1.00 85.31 95 LEU A CA 1
ATOM 731 C C . LEU A 1 95 ? 4.486 9.262 5.128 1.00 85.31 95 LEU A C 1
ATOM 733 O O . LEU A 1 95 ? 3.942 9.559 6.187 1.00 85.31 95 LEU A O 1
ATOM 737 N N . ASP A 1 96 ? 4.630 10.141 4.140 1.00 82.38 96 ASP A N 1
ATOM 738 C CA . ASP A 1 96 ? 4.149 11.518 4.267 1.00 82.38 96 ASP A CA 1
ATOM 739 C C . ASP A 1 96 ? 2.617 11.548 4.212 1.00 82.38 96 ASP A C 1
ATOM 741 O O . ASP A 1 96 ? 1.966 12.172 5.044 1.00 82.38 96 ASP A O 1
ATOM 745 N N . ILE A 1 97 ? 2.035 10.785 3.280 1.00 85.50 97 ILE A N 1
ATOM 746 C CA . ILE A 1 97 ? 0.586 10.737 3.058 1.00 85.50 97 ILE A CA 1
ATOM 747 C C . ILE A 1 97 ? -0.146 10.103 4.244 1.00 85.50 97 ILE A C 1
ATOM 749 O O . ILE A 1 97 ? -1.199 10.600 4.636 1.00 85.50 97 ILE A O 1
ATOM 753 N N . VAL A 1 98 ? 0.379 9.020 4.833 1.00 89.44 98 VAL A N 1
ATOM 754 C CA . VAL A 1 98 ? -0.319 8.311 5.921 1.00 89.44 98 VAL A CA 1
ATOM 755 C C . VAL A 1 98 ? -0.506 9.197 7.156 1.00 89.44 98 VAL A C 1
ATOM 757 O O . VAL A 1 98 ? -1.534 9.100 7.821 1.00 89.44 98 VAL A O 1
ATOM 760 N N . GLY A 1 99 ? 0.433 10.113 7.418 1.00 87.38 99 GLY A N 1
ATOM 761 C CA . GLY A 1 99 ? 0.322 11.093 8.501 1.00 87.38 99 GLY A CA 1
ATOM 762 C C . GLY A 1 99 ? -0.766 12.152 8.273 1.00 87.38 99 GLY A C 1
ATOM 763 O O . GLY A 1 99 ? -1.229 12.772 9.226 1.00 87.38 99 GLY A O 1
ATOM 764 N N . GLU A 1 100 ? -1.212 12.357 7.032 1.00 88.44 100 GLU A N 1
ATOM 765 C CA . GLU A 1 100 ? -2.274 13.313 6.696 1.00 88.44 100 GLU A CA 1
ATOM 766 C C . GLU A 1 100 ? -3.683 12.693 6.749 1.00 88.44 100 GLU A C 1
ATOM 768 O O . GLU A 1 100 ? -4.685 13.419 6.721 1.00 88.44 100 GLU A O 1
ATOM 773 N N . VAL A 1 101 ? -3.790 11.362 6.839 1.00 87.12 101 VAL A N 1
ATOM 774 C CA . VAL A 1 101 ? -5.073 10.645 6.865 1.00 87.12 101 VAL A CA 1
ATOM 775 C C . VAL A 1 101 ? -5.763 10.837 8.217 1.00 87.12 101 VAL A C 1
ATOM 777 O O . VAL A 1 101 ? -5.288 10.380 9.255 1.00 87.12 101 VAL A O 1
ATOM 780 N N . LYS A 1 102 ? -6.930 11.492 8.198 1.00 86.62 102 LYS A N 1
ATOM 781 C CA . LYS A 1 102 ? -7.717 11.826 9.403 1.00 86.62 102 LYS A CA 1
ATOM 782 C C . LYS A 1 102 ? -8.788 10.793 9.751 1.00 86.62 102 LYS A C 1
ATOM 784 O O . LYS A 1 102 ? -9.308 10.797 10.863 1.00 86.62 102 LYS A O 1
ATOM 789 N N . GLN A 1 103 ? -9.173 9.964 8.786 1.00 91.06 103 GLN A N 1
ATOM 790 C CA . GLN A 1 103 ? -10.165 8.909 8.957 1.00 91.06 103 GLN A CA 1
ATOM 791 C C . GLN A 1 103 ? -9.606 7.803 9.859 1.00 91.06 103 GLN A C 1
ATOM 793 O O . GLN A 1 103 ? -8.394 7.610 9.876 1.00 91.06 103 GLN A O 1
ATOM 798 N N . PRO A 1 104 ? -10.448 7.055 10.587 1.00 94.31 104 PRO A N 1
ATOM 799 C CA . PRO A 1 104 ? -9.999 5.888 11.340 1.00 94.31 104 PRO A CA 1
ATOM 800 C C . PRO A 1 104 ? -9.226 4.906 10.451 1.00 94.31 104 PRO A C 1
ATOM 802 O O . PRO A 1 104 ? -9.606 4.690 9.299 1.00 94.31 104 PRO A O 1
ATOM 805 N N . ILE A 1 105 ? -8.158 4.304 10.981 1.00 95.44 105 ILE A N 1
ATOM 806 C CA . ILE A 1 105 ? -7.288 3.389 10.228 1.00 95.44 105 ILE A CA 1
ATOM 807 C C . ILE A 1 105 ? -7.129 2.076 10.994 1.00 95.44 105 ILE A C 1
ATOM 809 O O . ILE A 1 105 ? -6.788 2.071 12.178 1.00 95.44 105 ILE A O 1
ATOM 813 N N . LEU A 1 106 ? -7.338 0.956 10.305 1.00 96.12 106 LEU A N 1
ATOM 814 C CA . LEU A 1 106 ? -7.024 -0.380 10.798 1.00 96.12 106 LEU A CA 1
ATOM 815 C C . LEU A 1 106 ? -5.816 -0.929 10.034 1.00 96.12 106 LEU A C 1
ATOM 817 O O . LEU A 1 106 ? -5.875 -1.109 8.821 1.00 96.12 106 LEU A O 1
ATOM 821 N N . PHE A 1 107 ? -4.740 -1.220 10.756 1.00 96.44 107 PHE A N 1
ATOM 822 C CA . PHE A 1 107 ? -3.543 -1.878 10.247 1.00 96.44 107 PHE A CA 1
ATOM 823 C C . PHE A 1 107 ? -3.597 -3.368 10.599 1.00 96.44 107 PHE A C 1
ATOM 825 O O . PHE A 1 107 ? -3.787 -3.724 11.764 1.00 96.44 107 PHE A O 1
ATOM 832 N N . LEU A 1 108 ? -3.428 -4.228 9.594 1.00 96.12 108 LEU A N 1
ATOM 833 C CA . LEU A 1 108 ? -3.435 -5.688 9.718 1.00 96.12 108 LEU A CA 1
ATOM 834 C C . LEU A 1 108 ? -2.090 -6.217 9.212 1.00 96.12 108 LEU A C 1
ATOM 836 O O . LEU A 1 108 ? -1.857 -6.214 8.006 1.00 96.12 108 LEU A O 1
ATOM 840 N N . SER A 1 109 ? -1.209 -6.636 10.121 1.00 96.75 109 SER A N 1
ATOM 841 C CA . SER A 1 109 ? 0.180 -6.995 9.802 1.00 96.75 109 SER A CA 1
ATOM 842 C C . SER A 1 109 ? 0.442 -8.482 10.013 1.00 96.75 109 SER A C 1
ATOM 844 O O . SER A 1 109 ? 0.345 -8.970 11.139 1.00 96.75 109 SER A O 1
ATOM 846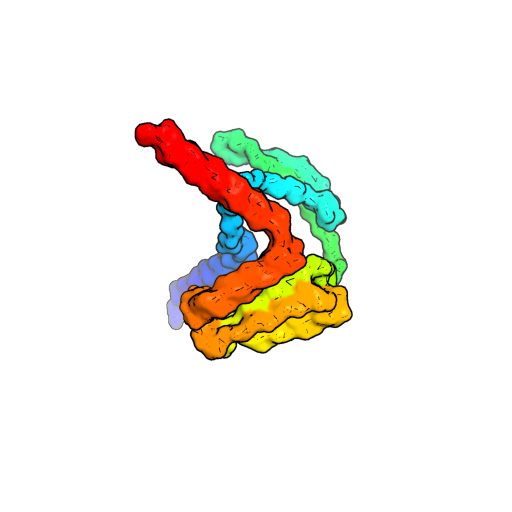 N N . GLY A 1 110 ? 0.795 -9.213 8.957 1.00 96.31 110 GLY A N 1
ATOM 847 C CA . GLY A 1 110 ? 1.330 -10.570 9.075 1.00 96.31 110 GLY A CA 1
ATOM 848 C C . GLY A 1 110 ? 2.805 -10.526 9.466 1.00 96.31 110 GLY A C 1
ATOM 849 O O . GLY A 1 110 ? 3.596 -9.897 8.774 1.00 96.31 110 GLY A O 1
ATOM 850 N N . LEU A 1 111 ? 3.204 -11.166 10.570 1.00 95.50 111 LEU A N 1
ATOM 851 C CA . LEU A 1 111 ? 4.596 -11.112 11.051 1.00 95.50 111 LEU A CA 1
ATOM 852 C C . LEU A 1 111 ? 5.564 -11.992 10.243 1.00 95.50 111 LEU A C 1
ATOM 854 O O . LEU A 1 111 ? 6.775 -11.883 10.427 1.00 95.50 111 LEU A O 1
ATOM 858 N N . GLN A 1 112 ? 5.044 -12.845 9.360 1.00 94.69 112 GLN A N 1
ATOM 859 C CA . GLN A 1 112 ? 5.811 -13.703 8.455 1.00 94.69 112 GLN A CA 1
ATOM 860 C C . GLN A 1 112 ? 5.656 -13.274 6.988 1.00 94.69 112 GLN A C 1
ATOM 862 O O . GLN A 1 112 ? 5.944 -14.067 6.098 1.00 94.69 112 GLN A O 1
ATOM 867 N N . ASP A 1 113 ? 5.212 -12.037 6.733 1.00 92.88 113 ASP A N 1
ATOM 868 C CA . ASP A 1 113 ? 5.095 -11.492 5.379 1.00 92.88 113 ASP A CA 1
ATOM 869 C C . ASP A 1 113 ? 6.463 -11.469 4.675 1.00 92.88 113 ASP A C 1
ATOM 871 O O . ASP A 1 113 ? 7.420 -10.811 5.098 1.00 92.88 113 ASP A O 1
ATOM 875 N N . GLU A 1 114 ? 6.543 -12.239 3.596 1.00 91.81 114 GLU A N 1
ATOM 876 C CA . GLU A 1 114 ? 7.729 -12.475 2.789 1.00 91.81 114 GLU A CA 1
ATOM 877 C C . GLU A 1 114 ? 7.930 -11.438 1.671 1.00 91.81 114 GLU A C 1
ATOM 879 O O . GLU A 1 114 ? 9.017 -11.369 1.093 1.00 91.81 114 GLU A O 1
ATOM 884 N N . LEU A 1 115 ? 6.904 -10.636 1.356 1.00 89.12 115 LEU A N 1
ATOM 885 C CA . LEU A 1 115 ? 6.940 -9.633 0.285 1.00 89.12 115 LEU A CA 1
ATOM 886 C C . LEU A 1 115 ? 7.111 -8.215 0.830 1.00 89.12 115 LEU A C 1
ATOM 888 O O . LEU A 1 115 ? 7.888 -7.428 0.282 1.00 89.12 115 LEU A O 1
ATOM 892 N N . VAL A 1 116 ? 6.397 -7.877 1.901 1.00 88.75 116 VAL A N 1
ATOM 893 C CA . VAL A 1 116 ? 6.442 -6.570 2.556 1.00 88.75 116 VAL A CA 1
ATOM 894 C C . VAL A 1 116 ? 6.808 -6.772 4.026 1.00 88.75 116 VAL A C 1
ATOM 896 O O . VAL A 1 116 ? 5.961 -7.188 4.811 1.00 88.75 116 VAL A O 1
ATOM 899 N N . PRO A 1 117 ? 8.046 -6.437 4.436 1.00 92.31 117 PRO A N 1
ATOM 900 C CA . PRO A 1 117 ? 8.488 -6.647 5.808 1.00 92.31 117 PRO A CA 1
ATOM 901 C C . PRO A 1 117 ? 7.538 -6.014 6.842 1.00 92.31 117 PRO A C 1
ATOM 903 O O . PRO A 1 117 ? 7.166 -4.844 6.681 1.00 92.31 117 PRO A O 1
ATOM 906 N N . PRO A 1 118 ? 7.216 -6.707 7.954 1.00 93.81 118 PRO A N 1
ATOM 907 C CA . PRO A 1 118 ? 6.290 -6.203 8.976 1.00 93.81 118 PRO A CA 1
ATOM 908 C C . PRO A 1 118 ? 6.704 -4.849 9.569 1.00 93.81 118 PRO A C 1
ATOM 910 O O . PRO A 1 118 ? 5.855 -4.038 9.942 1.00 93.81 118 PRO A O 1
ATOM 913 N N . SER A 1 119 ? 8.013 -4.572 9.601 1.00 95.19 119 SER A N 1
ATOM 914 C CA . SER A 1 119 ? 8.579 -3.296 10.047 1.00 95.19 119 SER A CA 1
ATOM 915 C C . SER A 1 119 ? 8.058 -2.100 9.250 1.00 95.19 119 SER A C 1
ATOM 917 O O . SER A 1 119 ? 7.885 -1.027 9.822 1.00 95.19 119 SER A O 1
ATOM 919 N N . HIS A 1 120 ? 7.750 -2.262 7.959 1.00 93.44 120 HIS A N 1
ATOM 920 C CA . HIS A 1 120 ? 7.160 -1.192 7.157 1.00 93.44 120 HIS A CA 1
ATOM 921 C C . HIS A 1 120 ? 5.765 -0.822 7.660 1.00 93.44 120 HIS A C 1
ATOM 923 O O . HIS A 1 120 ? 5.430 0.360 7.720 1.00 93.44 120 HIS A O 1
ATOM 929 N N . MET A 1 121 ? 4.955 -1.806 8.062 1.00 94.06 121 MET A N 1
ATOM 930 C CA . MET A 1 121 ? 3.629 -1.522 8.602 1.00 94.06 121 MET A CA 1
ATOM 931 C C . MET A 1 121 ? 3.716 -0.847 9.974 1.00 94.06 121 MET A C 1
ATOM 933 O O . MET A 1 121 ? 2.941 0.068 10.245 1.00 94.06 121 MET A O 1
ATOM 937 N N . THR A 1 122 ? 4.695 -1.229 10.801 1.00 95.50 122 THR A N 1
ATOM 938 C CA . THR A 1 122 ? 5.000 -0.527 12.057 1.00 95.50 122 THR A CA 1
ATOM 939 C C . THR A 1 122 ? 5.378 0.931 11.802 1.00 95.50 122 THR A C 1
ATOM 941 O O . THR A 1 122 ? 4.793 1.816 12.412 1.00 95.50 122 THR A O 1
ATOM 944 N N . MET A 1 123 ? 6.258 1.207 10.831 1.00 95.38 123 MET A N 1
ATOM 945 C CA . MET A 1 123 ? 6.634 2.582 10.472 1.00 95.38 123 MET A CA 1
ATOM 946 C C . MET A 1 123 ? 5.432 3.424 10.024 1.00 95.38 123 MET A C 1
ATOM 948 O O . MET A 1 123 ? 5.327 4.595 10.386 1.00 95.38 123 MET A O 1
ATOM 952 N N . LEU A 1 124 ? 4.520 2.843 9.238 1.00 95.12 124 LEU A N 1
ATOM 953 C CA . LEU A 1 124 ? 3.298 3.530 8.813 1.00 95.12 124 LEU A CA 1
ATOM 954 C C . LEU A 1 124 ? 2.367 3.816 9.993 1.00 95.12 124 LEU A C 1
ATOM 956 O O . LEU A 1 124 ? 1.800 4.904 10.066 1.00 95.12 124 LEU A O 1
ATOM 960 N N . TYR A 1 125 ? 2.219 2.862 10.911 1.00 96.12 125 TYR A N 1
ATOM 961 C CA . TYR A 1 125 ? 1.405 3.030 12.110 1.00 96.12 125 TYR A CA 1
ATOM 962 C C . TYR A 1 125 ? 1.962 4.122 13.022 1.00 96.12 125 TYR A C 1
ATOM 964 O O . TYR A 1 125 ? 1.222 5.039 13.374 1.00 96.12 125 TYR A O 1
ATOM 972 N N . ASP A 1 126 ? 3.260 4.068 13.330 1.00 95.75 126 ASP A N 1
ATOM 973 C CA . ASP A 1 126 ? 3.946 5.061 14.161 1.00 95.75 126 ASP A CA 1
ATOM 974 C C . ASP A 1 126 ? 3.769 6.466 13.579 1.00 95.75 126 ASP A C 1
ATOM 976 O O . ASP A 1 126 ? 3.474 7.416 14.302 1.00 95.75 126 ASP A O 1
ATOM 980 N N . LYS A 1 127 ? 3.852 6.587 12.249 1.00 95.06 127 LYS A N 1
ATOM 981 C CA . LYS A 1 127 ? 3.648 7.861 11.566 1.00 95.06 127 LYS A CA 1
ATOM 982 C C . LYS A 1 127 ? 2.192 8.329 11.582 1.00 95.06 127 LYS A C 1
ATOM 984 O O . LYS A 1 127 ? 1.930 9.521 11.717 1.00 95.06 127 LYS A O 1
ATOM 989 N N . ALA A 1 128 ? 1.240 7.409 11.455 1.00 94.88 128 ALA A N 1
ATOM 990 C CA . ALA A 1 128 ? -0.183 7.729 11.488 1.00 94.88 128 ALA A CA 1
ATOM 991 C C . ALA A 1 128 ? -0.631 8.210 12.879 1.00 94.88 128 ALA A C 1
ATOM 993 O O . ALA A 1 128 ? -1.392 9.174 12.981 1.00 94.88 128 ALA A O 1
ATOM 994 N N . VAL A 1 129 ? -0.150 7.580 13.959 1.00 95.88 129 VAL A N 1
ATOM 995 C CA . VAL A 1 129 ? -0.573 7.918 15.333 1.00 95.88 129 VAL A CA 1
ATOM 996 C C . VAL A 1 129 ? -0.109 9.296 15.807 1.00 95.88 129 VAL A C 1
ATOM 998 O O . VAL A 1 129 ? -0.724 9.858 16.714 1.00 95.88 129 VAL A O 1
ATOM 1001 N N . GLU A 1 130 ? 0.916 9.880 15.174 1.00 93.81 130 GLU A N 1
ATOM 1002 C CA . GLU A 1 130 ? 1.355 11.261 15.438 1.00 93.81 130 GLU A CA 1
ATOM 1003 C C . GLU A 1 130 ? 0.221 12.279 15.224 1.00 93.81 130 GLU A C 1
ATOM 1005 O O . 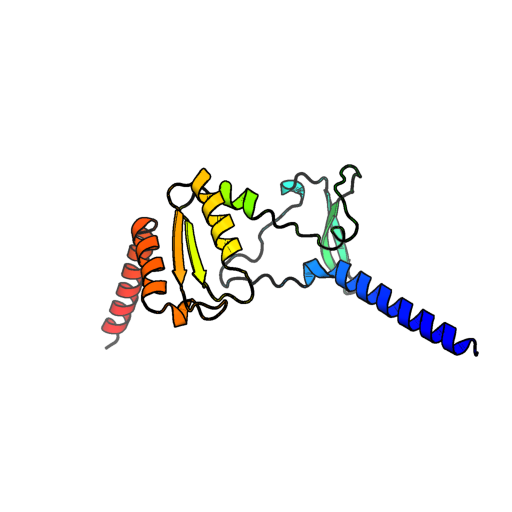GLU A 1 130 ? 0.124 13.279 15.942 1.00 93.81 130 GLU A O 1
ATOM 1010 N N . HIS A 1 131 ? -0.655 12.022 14.248 1.00 90.44 131 HIS A N 1
ATOM 1011 C CA . HIS A 1 131 ? -1.698 12.957 13.818 1.00 90.44 131 HIS A CA 1
ATOM 1012 C C . HIS A 1 131 ? -3.116 12.372 13.850 1.00 90.44 131 HIS A C 1
ATOM 1014 O O . HIS A 1 131 ? -4.087 13.123 13.725 1.00 90.44 131 HIS A O 1
ATOM 1020 N N . ASN A 1 132 ? -3.261 11.065 14.082 1.00 92.25 132 ASN A N 1
ATOM 1021 C CA . ASN A 1 132 ? -4.541 10.371 14.111 1.00 92.25 132 ASN A CA 1
ATOM 1022 C C . ASN A 1 132 ? -4.651 9.432 15.322 1.00 92.25 132 ASN A C 1
ATOM 1024 O O . ASN A 1 132 ? -3.937 8.443 15.450 1.00 92.25 132 ASN A O 1
ATOM 1028 N N . ARG A 1 133 ? -5.597 9.732 16.219 1.00 90.81 133 ARG A N 1
ATOM 1029 C CA . ARG A 1 133 ? -5.828 8.946 17.444 1.00 90.81 133 ARG A CA 1
ATOM 1030 C C . ARG A 1 133 ? -6.657 7.682 17.214 1.00 90.81 133 ARG A C 1
ATOM 1032 O O . ARG A 1 133 ? -6.701 6.825 18.088 1.00 90.81 133 ARG A O 1
ATOM 1039 N N . ASN A 1 134 ? -7.304 7.567 16.058 1.00 94.06 134 ASN A N 1
ATOM 1040 C CA . ASN A 1 134 ? -8.215 6.478 15.717 1.00 94.06 134 ASN A CA 1
ATOM 1041 C C . ASN A 1 134 ? -7.512 5.436 14.838 1.00 94.06 134 ASN A C 1
ATOM 1043 O O . ASN A 1 134 ? -8.059 4.968 13.839 1.00 94.06 134 ASN A O 1
ATOM 1047 N N . CYS A 1 135 ? -6.282 5.087 15.208 1.00 95.19 135 CYS A N 1
ATOM 1048 C CA . CYS A 1 135 ? -5.479 4.075 14.538 1.00 95.19 135 CYS A CA 1
ATOM 1049 C C . CYS A 1 135 ? -5.435 2.815 15.400 1.00 95.19 135 CYS A C 1
ATOM 1051 O O . CYS A 1 135 ? -5.135 2.879 16.592 1.00 95.19 135 CYS A O 1
ATOM 1053 N N . ARG A 1 136 ? -5.707 1.658 14.799 1.00 95.69 136 ARG A N 1
ATOM 1054 C CA . ARG A 1 136 ? -5.622 0.357 15.464 1.00 95.69 136 ARG A CA 1
ATOM 1055 C C . ARG A 1 136 ? -4.662 -0.543 14.706 1.00 95.69 136 ARG A C 1
ATOM 1057 O O . ARG A 1 136 ? -4.788 -0.679 13.496 1.00 95.69 136 ARG A O 1
ATOM 1064 N N . PHE A 1 137 ? -3.749 -1.183 15.425 1.00 96.81 137 PHE A N 1
ATOM 1065 C CA . PHE A 1 137 ? -2.814 -2.157 14.870 1.00 96.81 137 PHE A CA 1
ATOM 1066 C C . PHE A 1 137 ? -3.160 -3.560 15.363 1.00 96.81 137 PHE A C 1
ATOM 1068 O O . PHE A 1 137 ? -3.392 -3.756 16.558 1.00 96.81 137 PHE A O 1
ATOM 1075 N N . VAL A 1 138 ? -3.217 -4.530 14.454 1.00 96.50 138 VAL A N 1
ATOM 1076 C CA . VAL A 1 138 ? -3.409 -5.947 14.778 1.00 96.50 138 VAL A CA 1
ATOM 1077 C C . VAL A 1 138 ? -2.378 -6.766 14.019 1.00 96.50 138 VAL A C 1
ATOM 1079 O O . VAL A 1 138 ? -2.252 -6.663 12.801 1.00 96.50 138 VAL A O 1
ATOM 1082 N N . ASP A 1 139 ? -1.649 -7.583 14.760 1.00 96.00 139 ASP A N 1
ATOM 1083 C CA . ASP A 1 139 ? -0.575 -8.435 14.277 1.00 96.00 139 ASP A CA 1
ATOM 1084 C C . ASP A 1 139 ? -1.005 -9.903 14.182 1.00 96.00 139 ASP A C 1
ATOM 1086 O O . ASP A 1 139 ? -1.772 -10.402 15.005 1.00 96.00 139 ASP A O 1
ATOM 1090 N N . PHE A 1 140 ? -0.480 -10.635 13.206 1.00 96.12 140 PHE A N 1
ATOM 1091 C CA . PHE A 1 140 ? -0.755 -12.055 13.001 1.00 96.12 140 PHE A CA 1
ATOM 1092 C C . PHE A 1 140 ? 0.572 -12.824 13.000 1.00 96.12 140 PHE A C 1
ATOM 1094 O O . PHE A 1 140 ? 1.290 -12.784 12.001 1.00 96.12 140 PHE A O 1
ATOM 1101 N N . PRO A 1 141 ? 0.925 -13.526 14.099 1.00 94.50 141 PRO A N 1
ATOM 1102 C CA . PRO A 1 141 ? 2.230 -14.178 14.245 1.00 94.50 141 PRO A CA 1
ATOM 1103 C C . PRO A 1 141 ? 2.584 -15.187 13.152 1.00 94.50 141 PRO A C 1
ATOM 1105 O O . PRO A 1 141 ? 3.759 -15.359 12.844 1.00 94.50 141 PRO A O 1
ATOM 1108 N N . SER A 1 142 ? 1.580 -15.851 12.581 1.00 93.12 142 SER A N 1
ATOM 1109 C CA . SER A 1 142 ? 1.710 -16.815 11.484 1.00 93.12 142 SER A CA 1
ATOM 1110 C C . SER A 1 142 ? 1.229 -16.275 10.135 1.00 93.12 142 SER A C 1
ATOM 1112 O O . SER A 1 142 ? 1.065 -17.057 9.209 1.00 93.12 142 SER A O 1
ATOM 1114 N N . GLY A 1 143 ? 0.943 -14.973 10.035 1.00 92.94 143 GLY A N 1
ATOM 1115 C CA . GLY A 1 143 ? 0.439 -14.357 8.809 1.00 92.94 143 GLY A CA 1
ATOM 1116 C C . GLY A 1 143 ? 1.553 -14.089 7.804 1.00 92.94 143 GLY A C 1
ATOM 1117 O O . GLY A 1 143 ? 2.491 -13.357 8.117 1.00 92.94 143 GLY A O 1
ATOM 1118 N N . MET A 1 144 ? 1.415 -14.660 6.614 1.00 93.25 144 MET A N 1
ATOM 1119 C CA . MET A 1 144 ? 2.172 -14.401 5.391 1.00 93.25 144 MET A CA 1
ATOM 1120 C C . MET A 1 144 ? 1.387 -13.454 4.473 1.00 93.25 144 MET A C 1
ATOM 1122 O O . MET A 1 144 ? 0.201 -13.176 4.702 1.00 93.25 144 MET A O 1
ATOM 1126 N N . HIS A 1 145 ? 2.012 -12.978 3.396 1.00 90.31 145 HIS A N 1
ATOM 1127 C CA . HIS A 1 145 ? 1.434 -11.916 2.563 1.00 90.31 145 HIS A CA 1
ATOM 1128 C C . HIS A 1 145 ? 0.035 -12.250 2.013 1.00 90.31 145 HIS A C 1
ATOM 1130 O O . HIS A 1 145 ? -0.875 -11.421 2.020 1.00 90.31 145 HIS A O 1
ATOM 1136 N N . MET A 1 146 ? -0.150 -13.489 1.549 1.00 89.25 146 MET A N 1
ATOM 1137 C CA . MET A 1 146 ? -1.368 -13.920 0.848 1.00 89.25 146 MET A CA 1
ATOM 1138 C C . MET A 1 146 ? -2.326 -14.746 1.714 1.00 89.25 146 MET A C 1
ATOM 1140 O O . MET A 1 146 ? -3.449 -15.027 1.288 1.00 89.25 146 MET A O 1
ATOM 1144 N N . ASP A 1 147 ? -1.910 -15.137 2.920 1.00 91.94 147 ASP A N 1
ATOM 1145 C CA . ASP A 1 147 ? -2.661 -16.067 3.768 1.00 91.94 147 ASP A CA 1
ATOM 1146 C C . ASP A 1 147 ? -3.153 -15.445 5.080 1.00 91.94 147 ASP A C 1
ATOM 1148 O O . ASP A 1 147 ? -3.896 -16.103 5.799 1.00 91.94 147 ASP A O 1
ATOM 1152 N N . THR A 1 148 ? -2.778 -14.197 5.392 1.00 90.38 148 THR A N 1
ATOM 1153 C CA . THR A 1 148 ? -3.037 -13.573 6.705 1.00 90.38 148 THR A CA 1
ATOM 1154 C C . THR A 1 148 ? -4.517 -13.637 7.120 1.00 90.38 148 THR A C 1
ATOM 1156 O O . THR A 1 148 ? -4.833 -13.771 8.300 1.00 90.38 148 THR A O 1
ATOM 1159 N N . TRP A 1 149 ? -5.442 -13.600 6.158 1.00 87.94 149 TRP A N 1
ATOM 1160 C CA . TRP A 1 149 ? -6.885 -13.745 6.389 1.00 87.94 149 TRP A CA 1
ATOM 1161 C C . TRP A 1 149 ? -7.312 -15.179 6.747 1.00 87.94 149 TRP A C 1
ATOM 1163 O O . TRP A 1 149 ? -8.248 -15.371 7.520 1.00 87.94 149 TRP A O 1
ATOM 1173 N N . MET A 1 150 ? -6.628 -16.187 6.205 1.00 88.06 150 MET A N 1
ATOM 1174 C CA . MET A 1 150 ? -6.879 -17.603 6.467 1.00 88.06 150 MET A CA 1
ATOM 1175 C C . MET A 1 150 ? -6.168 -18.058 7.746 1.00 88.06 150 MET A C 1
ATOM 1177 O O . MET A 1 150 ? -6.795 -18.673 8.605 1.00 88.06 150 MET A O 1
ATOM 1181 N N . SER A 1 151 ? -4.891 -17.704 7.914 1.00 88.25 151 SER A N 1
ATOM 1182 C CA . SER A 1 151 ? -4.092 -18.030 9.102 1.00 88.25 151 SER A CA 1
ATOM 1183 C C . SER A 1 151 ? -4.534 -17.235 10.337 1.00 88.25 151 SER A C 1
ATOM 1185 O O . SER A 1 151 ? -4.517 -17.756 11.451 1.00 88.25 151 SER A O 1
ATOM 1187 N N . GLY A 1 152 ? -4.993 -15.994 10.149 1.00 87.25 152 GLY A N 1
ATOM 1188 C CA . GLY A 1 152 ? -5.615 -15.183 11.195 1.00 87.25 152 GLY A CA 1
ATOM 1189 C C . GLY A 1 152 ? -7.061 -15.575 11.519 1.00 87.25 152 GLY A C 1
ATOM 1190 O O . GLY A 1 152 ? -7.537 -15.234 12.606 1.00 87.25 152 GLY A O 1
ATOM 1191 N N . GLY A 1 153 ? -7.745 -16.282 10.611 1.00 90.81 153 GLY A N 1
ATOM 1192 C CA . GLY A 1 153 ? -9.088 -16.841 10.792 1.00 90.81 153 GLY A CA 1
ATOM 1193 C C . GLY A 1 153 ? -10.079 -15.872 11.442 1.00 90.81 153 GLY A C 1
ATOM 1194 O O . GLY A 1 153 ? -10.185 -14.702 11.066 1.00 90.81 153 GLY A O 1
ATOM 1195 N N . ASP A 1 154 ? -10.777 -16.345 12.474 1.00 91.62 154 ASP A N 1
ATOM 1196 C CA . ASP A 1 154 ? -11.780 -15.561 13.202 1.00 91.62 154 ASP A CA 1
ATOM 1197 C C . ASP A 1 154 ? -11.221 -14.258 13.776 1.00 91.62 154 ASP A C 1
ATOM 1199 O O . ASP A 1 154 ? -11.910 -13.242 13.772 1.00 91.62 154 ASP A O 1
ATOM 1203 N N . ARG A 1 155 ? -9.963 -14.237 14.237 1.00 92.62 155 ARG A N 1
ATOM 1204 C CA . ARG A 1 155 ? -9.347 -13.023 14.797 1.00 92.62 155 ARG A CA 1
ATOM 1205 C C . ARG A 1 155 ? -9.210 -11.933 13.735 1.00 92.62 155 ARG A C 1
ATOM 1207 O O . ARG A 1 155 ? -9.421 -10.762 14.053 1.00 92.62 155 ARG A O 1
ATOM 1214 N N . TYR A 1 156 ? -8.880 -12.308 12.499 1.00 92.81 156 TYR A N 1
ATOM 1215 C CA . TYR A 1 156 ? -8.770 -11.379 11.375 1.00 92.81 156 TYR A CA 1
ATOM 1216 C C . TYR A 1 156 ? -10.123 -10.730 11.072 1.00 92.81 156 TYR A C 1
ATOM 1218 O O . TYR A 1 156 ? -10.263 -9.506 11.130 1.00 92.81 156 TYR A O 1
ATOM 1226 N N . TRP A 1 157 ? -11.150 -11.553 10.854 1.00 92.12 157 TRP A N 1
ATOM 1227 C CA . TRP A 1 157 ? -12.497 -11.070 10.551 1.00 92.12 157 TRP A CA 1
ATOM 1228 C C . TRP A 1 157 ? -13.118 -10.305 11.717 1.00 92.12 157 TRP A C 1
ATOM 1230 O O . TRP A 1 157 ? -13.753 -9.272 11.510 1.00 92.12 157 TRP A O 1
ATOM 1240 N N . ARG A 1 158 ? -12.871 -10.739 12.957 1.00 91.50 158 ARG A N 1
ATOM 1241 C CA . ARG A 1 158 ? -13.340 -10.048 14.161 1.00 91.50 158 ARG A CA 1
ATOM 1242 C C . ARG A 1 158 ? -12.713 -8.667 14.312 1.00 91.50 158 ARG A C 1
ATOM 1244 O O . ARG A 1 158 ? -13.401 -7.740 14.728 1.00 91.50 158 ARG A O 1
ATOM 1251 N N . ALA A 1 159 ? -11.432 -8.504 13.978 1.00 93.19 159 ALA A N 1
ATOM 1252 C CA . ALA A 1 159 ? -10.775 -7.199 14.008 1.00 93.19 159 ALA A CA 1
ATOM 1253 C C . ALA A 1 159 ? -11.427 -6.212 13.028 1.00 93.19 159 ALA A C 1
ATOM 1255 O O . ALA A 1 159 ? -11.657 -5.060 13.394 1.00 93.19 159 ALA A O 1
ATOM 1256 N N . ILE A 1 160 ? -11.773 -6.682 11.825 1.00 92.06 160 ILE A N 1
ATOM 1257 C CA . ILE A 1 160 ? -12.482 -5.886 10.815 1.00 92.06 160 ILE A CA 1
ATOM 1258 C C . ILE A 1 160 ? -13.896 -5.545 11.290 1.00 92.06 160 ILE A C 1
ATOM 1260 O O . ILE A 1 160 ? -14.272 -4.377 11.264 1.00 92.06 160 ILE A O 1
ATOM 1264 N N . GLN A 1 161 ? -14.656 -6.533 11.775 1.00 89.56 161 GLN A N 1
ATOM 1265 C CA . GLN A 1 161 ? -16.012 -6.324 12.295 1.00 89.56 161 GLN A CA 1
ATOM 1266 C C . GLN A 1 161 ? -16.035 -5.258 13.388 1.00 89.56 161 GLN A C 1
ATOM 1268 O O . GLN A 1 161 ? -16.736 -4.267 13.246 1.00 89.56 161 GLN A O 1
ATOM 1273 N N . LEU A 1 162 ? -15.197 -5.403 14.420 1.00 92.12 162 LEU A N 1
ATOM 1274 C CA . LEU A 1 162 ? -15.144 -4.451 15.533 1.00 92.12 162 LEU A CA 1
ATOM 1275 C C . LEU A 1 162 ? -14.753 -3.039 15.086 1.00 92.12 162 LEU A C 1
ATOM 1277 O O . LEU A 1 162 ? -15.185 -2.056 15.682 1.00 92.12 162 LEU A O 1
ATOM 1281 N N . PHE A 1 163 ? -13.907 -2.926 14.063 1.00 93.50 163 PHE A N 1
ATOM 1282 C CA . PHE A 1 163 ? -13.534 -1.635 13.503 1.00 93.50 163 PHE A CA 1
ATOM 1283 C C . PHE A 1 163 ? -14.703 -0.986 12.747 1.00 93.50 163 PHE A C 1
ATOM 1285 O O . PHE A 1 163 ? -14.968 0.201 12.933 1.00 93.50 163 PHE A O 1
ATOM 1292 N N . LEU A 1 164 ? -15.431 -1.762 11.941 1.00 89.31 164 LEU A N 1
ATOM 1293 C CA . LEU A 1 164 ? -16.619 -1.286 11.230 1.00 89.31 164 LEU A CA 1
ATOM 1294 C C . LEU A 1 164 ? -17.768 -0.956 12.190 1.00 89.31 164 LEU A C 1
ATOM 1296 O O . LEU A 1 164 ? -18.390 0.087 12.029 1.00 89.31 164 LEU A O 1
ATOM 1300 N N . ASP A 1 165 ? -17.996 -1.773 13.220 1.00 88.88 165 ASP A N 1
ATOM 1301 C CA . ASP A 1 165 ? -18.975 -1.509 14.287 1.00 88.88 165 ASP A CA 1
ATOM 1302 C C . ASP A 1 165 ? -18.739 -0.138 14.927 1.00 88.88 165 ASP A C 1
ATOM 1304 O O . ASP A 1 165 ? -19.668 0.624 15.187 1.00 88.88 165 ASP A O 1
ATOM 1308 N N . GLN A 1 166 ? -17.469 0.180 15.177 1.00 90.81 166 GLN A N 1
ATOM 1309 C CA . GLN A 1 166 ? -17.079 1.398 15.868 1.00 90.81 166 GLN A CA 1
ATOM 1310 C C . GLN A 1 166 ? -17.199 2.650 14.989 1.00 90.81 166 GLN A C 1
ATOM 1312 O O . GLN A 1 166 ? -17.557 3.712 15.499 1.00 90.81 166 GLN A O 1
ATOM 1317 N N . TYR A 1 167 ? -16.863 2.555 13.699 1.00 89.12 167 TYR A N 1
ATOM 1318 C CA . TYR A 1 167 ? -16.668 3.732 12.841 1.00 89.12 167 TYR A CA 1
ATOM 1319 C C . TYR A 1 167 ? -17.610 3.822 11.633 1.00 89.12 167 TYR A C 1
ATOM 1321 O O . TYR A 1 167 ? -17.649 4.868 10.989 1.00 89.12 167 TYR A O 1
ATOM 1329 N N . ALA A 1 168 ? -18.363 2.766 11.321 1.00 86.88 168 ALA A N 1
ATOM 1330 C CA . ALA A 1 168 ? -19.297 2.698 10.195 1.00 86.88 168 ALA A CA 1
ATOM 1331 C C . ALA A 1 168 ? -20.567 1.863 10.512 1.00 86.88 168 ALA A C 1
ATOM 1333 O O . ALA A 1 168 ? -20.927 0.971 9.736 1.00 86.88 168 ALA A O 1
ATOM 1334 N N . PRO A 1 169 ? -21.293 2.141 11.615 1.00 74.81 169 PRO A N 1
ATOM 1335 C CA . PRO A 1 169 ? -22.459 1.344 12.027 1.00 74.81 169 PRO A CA 1
ATOM 1336 C C . PRO A 1 169 ? -23.615 1.374 11.007 1.00 7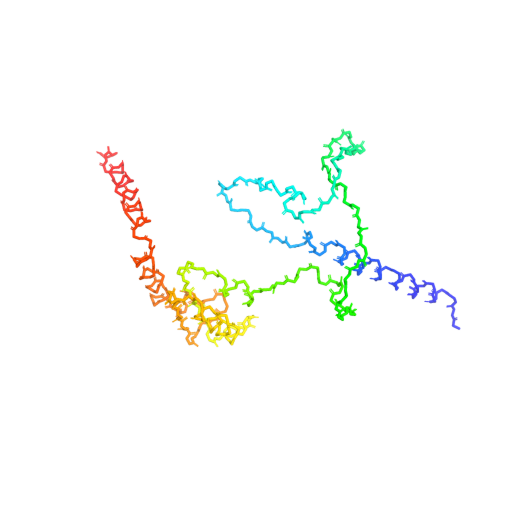4.81 169 PRO A C 1
ATOM 1338 O O . PRO A 1 169 ? -24.403 0.438 10.902 1.00 74.81 169 PRO A O 1
ATOM 1341 N N . GLU A 1 170 ? -23.696 2.435 10.208 1.00 72.56 170 GLU A N 1
ATOM 1342 C CA . GLU A 1 170 ? -24.689 2.632 9.145 1.00 72.56 170 GLU A CA 1
ATOM 1343 C C . GLU A 1 170 ? -24.499 1.727 7.915 1.00 72.56 170 GLU A C 1
ATOM 1345 O O . GLU A 1 170 ? -25.439 1.517 7.149 1.00 72.56 170 GLU A O 1
ATOM 1350 N N . VAL A 1 171 ? -23.306 1.154 7.725 1.00 63.16 171 VAL A N 1
ATOM 1351 C CA . VAL A 1 171 ? -23.066 0.149 6.677 1.00 63.16 171 VAL A CA 1
ATOM 1352 C C . VAL A 1 171 ? -23.756 -1.166 7.046 1.00 63.16 171 VAL A C 1
ATOM 1354 O O . VAL A 1 171 ? -24.376 -1.797 6.196 1.00 63.16 171 VAL A O 1
ATOM 1357 N N . GLN A 1 172 ? -23.758 -1.532 8.331 1.00 61.59 172 GLN A N 1
ATOM 1358 C CA . GLN A 1 172 ? -24.421 -2.753 8.788 1.00 61.59 172 GLN A CA 1
ATOM 1359 C C . GLN A 1 172 ? -25.940 -2.664 8.785 1.00 61.59 172 GLN A C 1
ATOM 1361 O O . GLN A 1 172 ? -26.597 -3.657 8.486 1.00 61.59 172 GLN A O 1
ATOM 1366 N N . SER A 1 173 ? -26.519 -1.501 9.100 1.00 58.72 173 SER A N 1
ATOM 1367 C CA . SER A 1 173 ? -27.979 -1.351 9.065 1.00 58.72 173 SER A CA 1
ATOM 1368 C C . SER A 1 173 ? -28.532 -1.527 7.648 1.00 58.72 173 SER A C 1
ATOM 1370 O O . SER A 1 173 ? -29.603 -2.105 7.475 1.00 58.72 173 SER A O 1
ATOM 1372 N N . ARG A 1 174 ? -27.773 -1.103 6.629 1.00 58.75 174 ARG A N 1
ATOM 1373 C CA . ARG A 1 174 ? -28.095 -1.329 5.215 1.00 58.75 174 ARG A CA 1
ATOM 1374 C C . ARG A 1 174 ? -27.924 -2.783 4.789 1.00 58.75 174 ARG A C 1
ATOM 1376 O O . ARG A 1 174 ? -28.816 -3.301 4.130 1.00 58.75 174 ARG A O 1
ATOM 1383 N N . ASP A 1 175 ? -26.847 -3.451 5.196 1.00 59.53 175 ASP A N 1
ATOM 1384 C CA . ASP A 1 175 ? -26.639 -4.874 4.887 1.00 59.53 175 ASP A CA 1
ATOM 1385 C C . ASP A 1 175 ? -27.669 -5.780 5.583 1.00 59.53 175 ASP A C 1
ATOM 1387 O O . ASP A 1 175 ? -28.087 -6.792 5.021 1.00 59.53 175 ASP A O 1
ATOM 1391 N N . ALA A 1 176 ? -28.106 -5.413 6.792 1.00 59.25 176 ALA A N 1
ATOM 1392 C CA . ALA A 1 176 ? -29.172 -6.104 7.511 1.00 59.25 176 ALA A CA 1
ATOM 1393 C C . ALA A 1 176 ? -30.535 -5.906 6.831 1.00 59.25 176 ALA A C 1
ATOM 1395 O O . ALA A 1 176 ? -31.248 -6.886 6.643 1.00 59.25 176 ALA A O 1
ATOM 1396 N N . SER A 1 177 ? -30.850 -4.675 6.409 1.00 58.03 177 SER A N 1
ATOM 1397 C CA . SER A 1 177 ? -32.058 -4.359 5.630 1.00 58.03 177 SER A CA 1
ATOM 1398 C C . SER A 1 177 ? -32.085 -5.111 4.295 1.00 58.03 177 SER A C 1
ATOM 1400 O O . SER A 1 177 ? -33.098 -5.694 3.933 1.00 58.03 177 SER A O 1
ATOM 1402 N N . PHE A 1 178 ? -30.953 -5.159 3.591 1.00 54.12 178 PHE A N 1
ATOM 1403 C CA . PHE A 1 178 ? -30.840 -5.849 2.307 1.00 54.12 17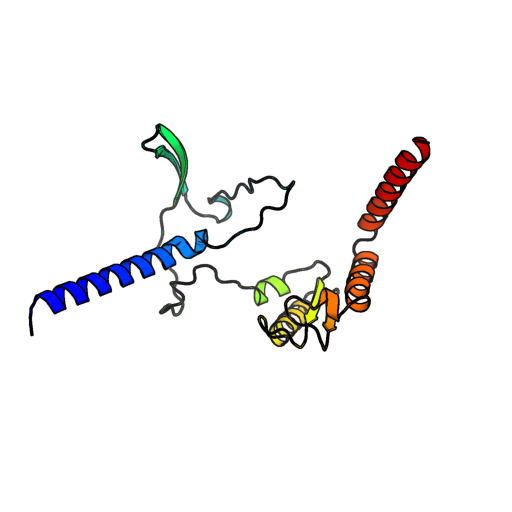8 PHE A CA 1
ATOM 1404 C C . PHE A 1 178 ? -30.945 -7.375 2.456 1.00 54.12 178 PHE A C 1
ATOM 1406 O O . PHE A 1 178 ? -31.563 -8.042 1.632 1.00 54.12 178 PHE A O 1
ATOM 1413 N N . LYS A 1 179 ? -30.382 -7.952 3.530 1.00 61.56 179 LYS A N 1
ATOM 1414 C CA . LYS A 1 179 ? -30.558 -9.380 3.845 1.00 61.56 179 LYS A CA 1
ATOM 1415 C C . LYS A 1 179 ? -31.987 -9.735 4.249 1.00 61.56 179 LYS A C 1
ATOM 1417 O O . LYS A 1 179 ? -32.410 -10.838 3.923 1.00 61.56 179 LYS A O 1
ATOM 1422 N N . SER A 1 180 ? -32.703 -8.859 4.958 1.00 59.16 180 SER A N 1
ATOM 1423 C CA . SER A 1 180 ? -34.114 -9.100 5.282 1.00 59.16 180 SER A CA 1
ATOM 1424 C C . SER A 1 180 ? -35.004 -9.012 4.046 1.00 59.16 180 SER A C 1
ATOM 1426 O O . SER A 1 180 ? -35.858 -9.869 3.889 1.00 59.16 180 SER A O 1
ATOM 1428 N N . GLU A 1 181 ? -34.757 -8.063 3.135 1.00 58.88 181 GLU A N 1
ATOM 1429 C CA . GLU A 1 181 ? -35.508 -7.959 1.870 1.00 58.88 181 GLU A CA 1
ATOM 1430 C C . GLU A 1 181 ? -35.334 -9.213 0.996 1.00 58.88 181 GLU A C 1
ATOM 1432 O O . GLU A 1 181 ? -36.311 -9.748 0.487 1.00 58.88 181 GLU A O 1
ATOM 1437 N N . ILE A 1 182 ? -34.112 -9.748 0.885 1.00 61.56 182 ILE A N 1
ATOM 1438 C CA . ILE A 1 182 ? -33.862 -10.990 0.129 1.00 61.56 182 ILE A CA 1
ATOM 1439 C C . ILE A 1 182 ? -34.523 -12.207 0.797 1.00 61.56 182 ILE A C 1
ATOM 1441 O O . ILE A 1 182 ? -35.031 -13.083 0.107 1.00 61.56 182 ILE A O 1
ATOM 1445 N N . ALA A 1 183 ? -34.520 -12.275 2.131 1.00 60.09 183 ALA A N 1
ATOM 1446 C CA . ALA A 1 183 ? -35.139 -13.383 2.856 1.00 60.09 183 ALA A CA 1
ATOM 1447 C C . ALA A 1 183 ? -36.677 -13.360 2.775 1.00 60.09 183 ALA A C 1
ATOM 1449 O O . ALA A 1 183 ? -37.288 -14.421 2.693 1.00 60.09 183 ALA A O 1
ATOM 1450 N N . GLU A 1 184 ? -37.294 -12.174 2.773 1.00 58.94 184 GLU A N 1
ATOM 1451 C CA . GLU A 1 184 ? -38.745 -12.013 2.602 1.00 58.94 184 GLU A CA 1
ATOM 1452 C C . GLU A 1 184 ? -39.202 -12.368 1.175 1.00 58.94 184 GLU A C 1
ATOM 1454 O O . GLU A 1 184 ? -40.254 -12.987 1.010 1.00 58.94 184 GLU A O 1
ATOM 1459 N N . ASP A 1 185 ? -38.402 -12.044 0.152 1.00 58.50 185 ASP A N 1
ATOM 1460 C CA . ASP A 1 185 ? -38.688 -12.412 -1.243 1.00 58.50 185 ASP A CA 1
ATOM 1461 C C . ASP A 1 185 ? -38.589 -13.932 -1.488 1.00 58.50 185 ASP A C 1
ATOM 1463 O O . ASP A 1 185 ? -39.384 -14.483 -2.254 1.00 58.50 185 ASP A O 1
ATOM 1467 N N . ASP A 1 186 ? -37.657 -14.624 -0.823 1.00 57.66 186 ASP A N 1
ATOM 1468 C CA . ASP A 1 186 ? -37.519 -16.085 -0.913 1.00 57.66 186 ASP A CA 1
ATOM 1469 C C . ASP A 1 186 ? -38.634 -16.832 -0.144 1.00 57.66 186 ASP A C 1
ATOM 1471 O O . ASP A 1 186 ? -39.022 -17.929 -0.541 1.00 57.66 186 ASP A O 1
ATOM 1475 N N . GLU A 1 187 ? -39.190 -16.251 0.928 1.00 56.81 187 GLU A N 1
ATOM 1476 C CA . GLU A 1 187 ? -40.270 -16.859 1.731 1.00 56.81 187 GLU A CA 1
ATOM 1477 C C . GLU A 1 187 ? -41.673 -16.614 1.134 1.00 56.81 187 GLU A C 1
ATOM 1479 O O . GLU A 1 187 ? -42.598 -17.388 1.370 1.00 56.81 187 GLU A O 1
ATOM 1484 N N . ALA A 1 188 ? -41.842 -15.576 0.307 1.00 58.38 188 ALA A N 1
ATOM 1485 C CA . ALA A 1 188 ? -43.090 -15.285 -0.409 1.00 58.38 188 ALA A CA 1
ATOM 1486 C C . ALA A 1 188 ? -43.269 -16.080 -1.724 1.00 58.38 188 ALA A C 1
ATOM 1488 O O . ALA A 1 188 ? -44.284 -15.911 -2.410 1.00 58.38 188 ALA A O 1
ATOM 1489 N N . ALA A 1 189 ? -42.289 -16.912 -2.094 1.00 55.88 189 ALA A N 1
ATOM 1490 C CA . ALA A 1 189 ? -42.255 -17.680 -3.340 1.00 55.88 189 ALA A CA 1
ATOM 1491 C C . ALA A 1 189 ? -42.642 -19.172 -3.199 1.00 55.88 189 ALA A C 1
ATOM 1493 O O . ALA A 1 189 ? -42.605 -19.881 -4.210 1.00 55.88 189 ALA A O 1
ATOM 1494 N N . ASP A 1 190 ? -43.047 -19.625 -2.004 1.00 41.22 190 ASP A N 1
ATOM 1495 C CA . ASP A 1 190 ? -43.565 -20.981 -1.715 1.00 41.22 190 ASP A CA 1
ATOM 1496 C C . ASP A 1 190 ? -45.095 -21.015 -1.495 1.00 41.22 190 ASP A C 1
ATOM 1498 O O . ASP A 1 190 ? -45.642 -20.138 -0.784 1.00 41.22 190 ASP A O 1
#

Radius of gyration: 25.78 Å; chains: 1; bounding box: 82×45×57 Å

Sequence (190 aa):
MSGWLKVLAYGAGGVAVVGLAALVALQERLVYVPVLPGLARAYPITPARLRLSYEDVWLRAADGVRLHSWFIRHSPTCRGPKLLNCVVRSPWSTLDIVGEVKQPILFLSGLQDELVPPSHMTMLYDKAVEHNRNCRFVDFPSGMHMDTWMSGGDRYWRAIQLFLDQYAPEVQSRDASFKSEIAEDDEAAD

Organism: Panicum virgatum (NCBI:txid38727)

pLDDT: mean 76.9, std 16.81, range [41.22, 96.81]

Foldseek 3Di:
DDPVVVVVVVVVVVVVVVVVVVCLVCVVVPDDDDDDPPDPPDPPPDCVVVVFDWDWDWDADPVRDIDTDIHTDDDDDDDDDPPPVVSVPDDDPLLVVLCVDAAAEEAEAECAAPPDHSVVSVSSQVSNVVRYVRYHYDYQPHDYDPCSCVSCPPVNVVSVVVSCVVRPVVVVVVVVVVVVVVVVVVVVPD

InterPro domains:
  IPR029058 Alpha/Beta hydrolase fold [G3DSA:3.40.50.1820] (11-178)
  IPR029058 Alpha/Beta hydrolase fold [SSF53474] (79-167)

Secondary structure (DSSP, 8-state):
--HHHHHHHHHHHHHHHHHHHHHHHHHHHHS-----TTS-S-----GGGGT--EEEEEEE-TTS-EEEEEEE----------TTTTT------HHHHHHH--S-EEEEEETT-SSS-HHHHHHHHHHHHTT-S-EEEEEETT--TTTHHHHSHHHHHHHHHHHHHHH-HHHHHHHHHHHHHHHHHHHTT-